Protein AF-A0A4N9B8H1-F1 (afdb_monomer)

Nearest PDB structures (foldseek):
  4cnl-assembly1_A  TM=5.552E-01  e=1.665E-16  Streptococcus pneumoniae
  7pl5-assembly1_AAA  TM=8.899E-01  e=3.117E-11  Streptococcus pneumoniae R6
  7pl2-assembly1_A  TM=9.124E-01  e=1.075E-09  Streptococcus pneumoniae R6
  2ww5-assembly1_A  TM=6.477E-01  e=4.981E-12  Streptococcus pneumoniae R6
  2wwc-assembly1_A  TM=6.543E-01  e=1.286E-11  Streptococcus pneumoniae R6

Solvent-accessible surface area (backbone atoms only — not comparable to full-atom values): 15168 Å² total; per-residue (Å²): 136,89,80,90,81,89,80,91,77,89,79,82,84,77,81,82,76,79,74,79,79,68,85,75,82,69,81,71,83,49,76,60,96,40,45,68,55,29,15,55,68,42,45,55,56,32,38,72,88,43,85,46,46,45,79,88,47,18,84,85,70,81,52,47,18,38,40,63,93,75,52,58,93,81,43,59,35,76,56,75,71,83,59,78,76,73,66,75,82,55,72,70,63,50,44,81,45,78,54,98,91,38,41,32,41,20,40,95,84,41,47,77,42,47,71,39,73,60,86,61,30,41,20,34,85,88,24,39,49,44,53,65,39,79,46,74,42,76,92,74,71,37,41,34,41,20,36,84,88,20,38,57,42,46,68,39,73,61,86,52,32,43,19,35,83,86,20,38,51,44,52,61,41,67,38,85,93,56,76,46,63,22,38,81,88,15,44,43,77,79,85,70,88,76,78,81,82,82,65,97,61,58,71,55,51,35,52,50,34,26,55,49,38,45,48,42,39,72,78,65,66,48,51,65,62,57,43,36,55,47,32,50,25,96,84,61,58,38,51,69,67,26,21,47,53,13,57,74,54,56,88,113

Radius of gyration: 36.2 Å; Cα contacts (8 Å, |Δi|>4): 367; chains: 1; bounding box: 60×82×100 Å

Secondary structure (DSSP, 8-state):
--------------------------------S-HHHHHHTT--SEETTSTT--TTT-SS-SSEES-GGGSPTTT------------TTS----EEEEETTEEEEE-TTSPBP-SEEETTEEE-TTSPBP-SEEEEETTTTEEEEE-TTSBBP-SEEETTEEE-TTSPBP-SEEEGGGTEEE-TTSB---S--S---S-TTHHHHHHHHHHHHHHHHHHH---HHHHHHHHTSTTT---HHHHHHHHHTTT-

InterPro domains:
  IPR008613 Excalibur calcium-binding domain [PF05901] (32-67)
  IPR008613 Excalibur calcium-binding domain [SM00894] (31-67)
  IPR011434 Putative host cell surface-exposed lipoprotein Ltp-like, HTH region [PF07553] (205-250)
  IPR018337 Cell wall/choline-binding repeat [PF01473] (95-111)
  IPR018337 Cell wall/choline-binding repeat [PF19085] (112-151)
  IPR018337 Cell wall/choline-binding repeat [PF19085] (153-188)
  IPR018337 Cell wall/choline-binding repeat [PS51170] (93-112)
  IPR036388 Winged helix-like DNA-binding domain superfamily [G3DSA:1.10.10.10] (206-250)

Structure (mmCIF, N/CA/C/O backbone):
data_AF-A0A4N9B8H1-F1
#
_entry.id   AF-A0A4N9B8H1-F1
#
loop_
_atom_site.group_PDB
_atom_site.id
_atom_site.type_symbol
_atom_site.label_atom_id
_atom_site.label_alt_id
_atom_site.label_comp_id
_atom_site.label_asym_id
_atom_site.label_entity_id
_atom_site.label_seq_id
_atom_site.pdbx_PDB_ins_code
_atom_site.Cartn_x
_atom_site.Cartn_y
_atom_site.Cartn_z
_atom_site.occupancy
_atom_site.B_iso_or_equiv
_atom_site.auth_seq_id
_atom_site.auth_comp_id
_atom_site.auth_asym_id
_atom_site.auth_atom_id
_atom_site.pdbx_PDB_model_num
ATOM 1 N N . MET A 1 1 ? -7.673 66.171 -2.652 1.00 42.97 1 MET A N 1
ATOM 2 C CA . MET A 1 1 ? -7.305 66.664 -3.998 1.00 42.97 1 MET A CA 1
ATOM 3 C C . MET A 1 1 ? -6.209 65.775 -4.557 1.00 42.97 1 MET A C 1
ATOM 5 O O . MET A 1 1 ? -5.275 65.484 -3.827 1.00 42.97 1 MET A O 1
ATOM 9 N N . ASN A 1 2 ? -6.342 65.439 -5.846 1.00 35.47 2 ASN A N 1
ATOM 10 C CA . ASN A 1 2 ? -5.330 64.883 -6.760 1.00 35.47 2 ASN A CA 1
ATOM 11 C C . ASN A 1 2 ? -5.090 63.367 -6.679 1.00 35.47 2 ASN A C 1
ATOM 13 O O . ASN A 1 2 ? -4.922 62.831 -5.599 1.00 35.47 2 ASN A O 1
ATOM 17 N N . LYS A 1 3 ? -4.975 62.606 -7.770 1.00 41.62 3 LYS A N 1
ATOM 18 C CA . LYS A 1 3 ? -5.403 62.699 -9.182 1.00 41.62 3 LYS A CA 1
ATOM 19 C C . LYS A 1 3 ? -5.203 61.270 -9.724 1.00 41.62 3 LYS A C 1
ATOM 21 O O . LYS A 1 3 ? -4.233 60.612 -9.365 1.00 41.62 3 LYS A O 1
ATOM 26 N N . ARG A 1 4 ? -6.117 60.793 -10.569 1.00 47.62 4 ARG A N 1
ATOM 27 C CA . ARG A 1 4 ? -5.984 59.527 -11.309 1.00 47.62 4 ARG A CA 1
ATOM 28 C C . ARG A 1 4 ? -4.789 59.589 -12.268 1.00 47.62 4 ARG A C 1
ATOM 30 O O . ARG A 1 4 ? -4.650 60.596 -12.956 1.00 47.62 4 ARG A O 1
ATOM 37 N N . LEU A 1 5 ? -4.049 58.489 -12.415 1.00 47.19 5 LEU A N 1
ATOM 38 C CA . LEU A 1 5 ? -3.376 58.157 -13.672 1.00 47.19 5 LEU A CA 1
ATOM 39 C C . LEU A 1 5 ? -3.406 56.640 -13.896 1.00 47.19 5 LEU A C 1
ATOM 41 O O . LEU A 1 5 ? -2.972 55.858 -13.056 1.00 47.19 5 LEU A O 1
ATOM 45 N N . PHE A 1 6 ? -3.980 56.256 -15.031 1.00 47.34 6 PHE A N 1
ATOM 46 C CA . PHE A 1 6 ? -3.995 54.905 -15.573 1.00 47.34 6 PHE A CA 1
ATOM 47 C C . PHE A 1 6 ? -2.649 54.603 -16.239 1.00 47.34 6 PHE A C 1
ATOM 49 O O . PHE A 1 6 ? -2.174 55.423 -17.023 1.00 47.34 6 PHE A O 1
ATOM 56 N N . LEU A 1 7 ? -2.116 53.395 -16.050 1.00 42.03 7 LEU A N 1
ATOM 57 C CA . LEU A 1 7 ? -1.263 52.765 -17.055 1.00 42.03 7 LEU A CA 1
ATOM 58 C C . LEU A 1 7 ? -1.634 51.283 -17.174 1.00 42.03 7 LEU A C 1
ATOM 60 O O . LEU A 1 7 ? -1.463 50.495 -16.248 1.00 42.03 7 LEU A O 1
ATOM 64 N N . LYS A 1 8 ? -2.207 50.941 -18.329 1.00 47.31 8 LYS A N 1
ATOM 65 C CA . LYS A 1 8 ? -2.426 49.573 -18.792 1.00 47.31 8 LYS A CA 1
ATOM 66 C C . LYS A 1 8 ? -1.066 48.971 -19.146 1.00 47.31 8 LYS A C 1
ATOM 68 O O . LYS A 1 8 ? -0.367 49.537 -19.980 1.00 47.31 8 LYS A O 1
ATOM 73 N N . MET A 1 9 ? -0.746 47.802 -18.604 1.00 47.69 9 MET A N 1
ATOM 74 C CA . MET A 1 9 ? 0.192 46.881 -19.241 1.00 47.69 9 MET A CA 1
ATOM 75 C C . MET A 1 9 ? -0.467 45.512 -19.347 1.00 47.69 9 MET A C 1
ATOM 77 O O . MET A 1 9 ? -0.621 44.783 -18.372 1.00 47.69 9 MET A O 1
ATOM 81 N N . SER A 1 10 ? -0.905 45.215 -20.567 1.00 48.78 10 SER A N 1
ATOM 82 C CA . SER A 1 10 ? -1.194 43.872 -21.041 1.00 48.78 10 SER A CA 1
ATOM 83 C C . SER A 1 10 ? 0.108 43.070 -21.041 1.00 48.78 10 SER A C 1
ATOM 85 O O . SER A 1 10 ? 1.044 43.452 -21.741 1.00 48.78 10 SER A O 1
ATOM 87 N N . LEU A 1 11 ? 0.161 41.957 -20.307 1.00 42.66 11 LEU A N 1
ATOM 88 C CA . LEU A 1 11 ? 1.079 40.869 -20.633 1.00 42.66 11 LEU A CA 1
ATOM 89 C C . LEU A 1 11 ? 0.277 39.742 -21.275 1.00 42.66 11 LEU A C 1
ATOM 91 O O . LEU A 1 11 ? -0.719 39.261 -20.740 1.00 42.66 11 LEU A O 1
ATOM 95 N N . VAL A 1 12 ? 0.720 39.407 -22.477 1.00 51.06 12 VAL A N 1
ATOM 96 C CA . VAL A 1 12 ? 0.159 38.423 -23.389 1.00 51.06 12 VAL A CA 1
ATOM 97 C C . VAL A 1 12 ? 0.251 37.031 -22.771 1.00 51.06 12 VAL A C 1
ATOM 99 O O . VAL A 1 12 ? 1.326 36.562 -22.409 1.00 51.06 12 VAL A O 1
ATOM 102 N N . THR A 1 13 ? -0.892 36.361 -22.693 1.00 47.81 13 THR A N 1
ATOM 103 C CA . THR A 1 13 ? -1.002 34.915 -22.517 1.00 47.81 13 THR A CA 1
ATOM 104 C C . THR A 1 13 ? -0.443 34.221 -23.760 1.00 47.81 13 THR A C 1
ATOM 106 O O . THR A 1 13 ? -1.036 34.327 -24.835 1.00 47.81 13 THR A O 1
ATOM 109 N N . LEU A 1 14 ? 0.676 33.506 -23.635 1.00 41.72 14 LEU A N 1
ATOM 110 C CA . LEU A 1 14 ? 1.078 32.510 -24.630 1.00 41.72 14 LEU A CA 1
ATOM 111 C C . LEU A 1 14 ? 0.370 31.186 -24.310 1.00 41.72 14 LEU A C 1
ATOM 113 O O . LEU A 1 14 ? 0.591 30.642 -23.227 1.00 41.72 14 LEU A O 1
ATOM 117 N N . PRO A 1 15 ? -0.453 30.633 -25.216 1.00 47.72 15 PRO A N 1
ATOM 118 C CA . PRO A 1 15 ? -0.867 29.248 -25.105 1.00 47.72 15 PRO A CA 1
ATOM 119 C C . PRO A 1 15 ? 0.336 28.391 -25.508 1.00 47.72 15 PRO A C 1
ATOM 121 O O . PRO A 1 15 ? 0.767 28.418 -26.661 1.00 47.72 15 PRO A O 1
ATOM 124 N N . ILE A 1 16 ? 0.902 27.634 -24.568 1.00 48.28 16 ILE A N 1
ATOM 125 C CA . ILE A 1 16 ? 1.815 26.544 -24.920 1.00 48.28 16 ILE A CA 1
ATOM 126 C C . ILE A 1 16 ? 0.937 25.451 -25.526 1.00 48.28 16 ILE A C 1
ATOM 128 O O . ILE A 1 16 ? 0.357 24.622 -24.826 1.00 48.28 16 ILE A O 1
ATOM 132 N N . LEU A 1 17 ? 0.785 25.510 -26.846 1.00 39.88 17 LEU A N 1
ATOM 133 C CA . LEU A 1 17 ? 0.216 24.441 -27.645 1.00 39.88 17 LEU A CA 1
ATOM 134 C C . LEU A 1 17 ? 1.246 23.305 -27.641 1.00 39.88 17 LEU A C 1
ATOM 136 O O . LEU A 1 17 ? 2.170 23.278 -28.453 1.00 39.88 17 LEU A O 1
ATOM 140 N N . ALA A 1 18 ? 1.136 22.404 -26.666 1.00 46.81 18 ALA A N 1
ATOM 141 C CA . ALA A 1 18 ? 1.854 21.141 -26.688 1.00 46.81 18 ALA A CA 1
ATOM 142 C C . ALA A 1 18 ? 1.312 20.325 -27.868 1.00 46.81 18 ALA A C 1
ATOM 144 O O . ALA A 1 18 ? 0.286 19.653 -27.772 1.00 46.81 18 ALA A O 1
ATOM 145 N N . LEU A 1 19 ? 1.984 20.444 -29.012 1.00 39.03 19 LEU A N 1
ATOM 146 C CA . LEU A 1 19 ? 1.842 19.515 -30.119 1.00 39.03 19 LEU A CA 1
ATOM 147 C C . LEU A 1 19 ? 2.280 18.144 -29.601 1.00 39.03 19 LEU A C 1
ATOM 149 O O . LEU A 1 19 ? 3.467 17.876 -29.422 1.00 39.03 19 LEU A O 1
ATOM 153 N N . PHE A 1 20 ? 1.300 17.288 -29.328 1.00 47.91 20 PHE A N 1
ATOM 154 C CA . PHE A 1 20 ? 1.507 15.851 -29.272 1.00 47.91 20 PHE A CA 1
ATOM 155 C C . PHE A 1 20 ? 2.001 15.405 -30.652 1.00 47.91 20 PHE A C 1
ATOM 157 O O . PHE A 1 20 ? 1.205 15.114 -31.542 1.00 47.91 20 PHE A O 1
ATOM 164 N N . SER A 1 21 ? 3.318 15.355 -30.841 1.00 39.81 21 SER A N 1
ATOM 165 C CA . SER A 1 21 ? 3.915 14.558 -31.910 1.00 39.81 21 SER A CA 1
ATOM 166 C C . SER A 1 21 ? 3.748 13.092 -31.532 1.00 39.81 21 SER A C 1
ATOM 168 O O . SER A 1 21 ? 4.606 12.494 -30.887 1.00 39.81 21 SER A O 1
ATOM 170 N N . GLN A 1 22 ? 2.604 12.516 -31.890 1.00 47.72 22 GLN A N 1
ATOM 171 C CA . GLN A 1 22 ? 2.511 11.070 -32.030 1.00 47.72 22 GLN A CA 1
ATOM 172 C C . GLN A 1 22 ? 3.461 10.664 -33.167 1.00 47.72 22 GLN A C 1
ATOM 174 O O . GLN A 1 22 ? 3.434 11.312 -34.219 1.00 47.72 22 GLN A O 1
ATOM 179 N N . PRO A 1 23 ? 4.302 9.630 -33.007 1.00 41.81 23 PRO A N 1
ATOM 180 C CA . PRO A 1 23 ? 4.998 9.066 -34.145 1.00 41.81 23 PRO A CA 1
ATOM 181 C C . PRO A 1 23 ? 3.949 8.368 -35.011 1.00 41.81 23 PRO A C 1
ATOM 183 O O . PRO A 1 23 ? 3.508 7.259 -34.722 1.00 41.81 23 PRO A O 1
ATOM 186 N N . VAL A 1 24 ? 3.523 9.045 -36.074 1.00 38.41 24 VAL A N 1
ATOM 187 C CA . VAL A 1 24 ? 2.955 8.364 -37.231 1.00 38.41 24 VAL A CA 1
ATOM 188 C C . VAL A 1 24 ? 4.129 7.602 -37.834 1.00 38.41 24 VAL A C 1
ATOM 190 O O . VAL A 1 24 ? 5.027 8.216 -38.408 1.00 38.41 24 VAL A O 1
ATOM 193 N N . LEU A 1 25 ? 4.170 6.279 -37.658 1.00 40.66 25 LEU A N 1
ATOM 194 C CA . LEU A 1 25 ? 4.981 5.425 -38.520 1.00 40.66 25 LEU A CA 1
ATOM 195 C C . LEU A 1 25 ? 4.352 5.515 -39.909 1.00 40.66 25 LEU A C 1
ATOM 197 O O . LEU A 1 25 ? 3.468 4.742 -40.267 1.00 40.66 25 LEU A O 1
ATOM 201 N N . ALA A 1 26 ? 4.743 6.551 -40.647 1.00 34.78 26 ALA A N 1
ATOM 202 C CA . ALA A 1 26 ? 4.535 6.597 -42.073 1.00 34.78 26 ALA A CA 1
ATOM 203 C C . ALA A 1 26 ? 5.335 5.427 -42.640 1.00 34.78 26 ALA A C 1
ATOM 205 O O . ALA A 1 26 ? 6.556 5.372 -42.497 1.00 34.78 26 ALA A O 1
ATOM 206 N N . GLU A 1 27 ? 4.628 4.469 -43.223 1.00 46.47 27 GLU A N 1
ATOM 207 C CA . GLU A 1 27 ? 5.216 3.455 -44.079 1.00 46.47 27 GLU A CA 1
ATOM 208 C C . GLU A 1 27 ? 5.850 4.203 -45.256 1.00 46.47 27 GLU A C 1
ATOM 210 O O . GLU A 1 27 ? 5.171 4.701 -46.159 1.00 46.47 27 GLU A O 1
ATOM 215 N N . GLU A 1 28 ? 7.156 4.443 -45.150 1.00 50.00 28 GLU A N 1
ATOM 216 C CA . GLU A 1 28 ? 7.918 5.142 -46.170 1.00 50.00 28 GLU A CA 1
ATOM 217 C C . GLU A 1 28 ? 7.914 4.227 -47.400 1.00 50.00 28 GLU A C 1
ATOM 219 O O . GLU A 1 28 ? 8.535 3.165 -47.402 1.00 50.00 28 GLU A O 1
ATOM 224 N N . ASN A 1 29 ? 7.130 4.582 -48.422 1.00 58.19 29 ASN A N 1
ATOM 225 C CA . ASN A 1 29 ? 7.052 3.838 -49.679 1.00 58.19 29 ASN A CA 1
ATOM 226 C C . ASN A 1 29 ? 8.380 3.992 -50.433 1.00 58.19 29 ASN A C 1
ATOM 228 O O . ASN A 1 29 ? 8.518 4.834 -51.321 1.00 58.19 29 ASN A O 1
ATOM 232 N N . ILE A 1 30 ? 9.379 3.206 -50.040 1.00 71.12 30 ILE A N 1
ATOM 233 C CA . ILE A 1 30 ? 10.682 3.145 -50.693 1.00 71.12 30 ILE A CA 1
ATOM 234 C C . ILE A 1 30 ? 10.469 2.523 -52.081 1.00 71.12 30 ILE A C 1
ATOM 236 O O . ILE A 1 30 ? 9.975 1.404 -52.200 1.00 71.12 30 ILE A O 1
ATOM 240 N N . HIS A 1 31 ? 10.813 3.259 -53.141 1.00 83.31 31 HIS A N 1
ATOM 241 C CA . HIS A 1 31 ? 10.728 2.805 -54.531 1.00 83.31 31 HIS A CA 1
ATOM 242 C C . HIS A 1 31 ? 12.002 3.194 -55.280 1.00 83.31 31 HIS A C 1
ATOM 244 O O . HIS A 1 31 ? 12.393 4.360 -55.262 1.00 83.31 31 HIS A O 1
ATOM 250 N N . PHE A 1 32 ? 12.627 2.235 -55.965 1.00 85.50 32 PHE A N 1
ATOM 251 C CA . PHE A 1 32 ? 13.815 2.481 -56.782 1.00 85.50 32 PHE A CA 1
ATOM 252 C C . PHE A 1 32 ? 13.475 2.357 -58.264 1.00 85.50 32 PHE A C 1
ATOM 254 O O . PHE A 1 32 ? 12.854 1.388 -58.700 1.00 85.50 32 PHE A O 1
ATOM 261 N N . SER A 1 33 ? 13.936 3.313 -59.064 1.00 87.81 33 SER A N 1
ATOM 262 C CA . SER A 1 33 ? 13.803 3.271 -60.521 1.00 87.81 33 SER A CA 1
ATOM 263 C C . SER A 1 33 ? 14.757 2.260 -61.171 1.00 87.81 33 SER A C 1
ATOM 265 O O . SER A 1 33 ? 14.522 1.823 -62.297 1.00 87.81 33 SER A O 1
ATOM 267 N N . SER A 1 34 ? 15.845 1.880 -60.484 1.00 89.88 34 SER A N 1
ATOM 268 C CA . SER A 1 34 ? 16.810 0.872 -60.945 1.00 89.88 34 SER A CA 1
ATOM 269 C C . SER A 1 34 ? 17.674 0.313 -59.807 1.00 89.88 34 SER A C 1
ATOM 271 O O . SER A 1 34 ? 17.904 0.986 -58.804 1.00 89.88 34 SER A O 1
ATOM 273 N N . CYS A 1 35 ? 18.279 -0.866 -59.993 1.00 89.94 35 CYS A N 1
ATOM 274 C CA . CYS A 1 35 ? 19.223 -1.413 -59.008 1.00 89.94 35 CYS A CA 1
ATOM 275 C C . CYS A 1 35 ? 20.486 -0.572 -58.833 1.00 89.94 35 CYS A C 1
ATOM 277 O O . CYS A 1 35 ? 21.076 -0.547 -57.759 1.00 89.94 35 CYS A O 1
ATOM 279 N N . LYS A 1 36 ? 20.869 0.196 -59.857 1.00 90.38 36 LYS A N 1
ATOM 280 C CA . LYS A 1 36 ? 21.949 1.178 -59.736 1.00 90.38 36 LYS A CA 1
ATOM 281 C C . LYS A 1 36 ? 21.610 2.257 -58.707 1.00 90.38 36 LYS A C 1
ATOM 283 O O . LYS A 1 36 ? 22.490 2.678 -57.965 1.00 90.38 36 LYS A O 1
ATOM 288 N N . GLU A 1 37 ? 20.357 2.702 -58.678 1.00 83.19 37 GLU A N 1
ATOM 289 C CA . GLU A 1 37 ? 19.866 3.643 -57.674 1.00 83.19 37 GLU A CA 1
ATOM 290 C C . GLU A 1 37 ? 19.794 2.988 -56.293 1.00 83.19 37 GLU A C 1
ATOM 292 O O . GLU A 1 37 ? 20.278 3.582 -55.332 1.00 83.19 37 GLU A O 1
ATOM 297 N N . ALA A 1 38 ? 19.278 1.759 -56.198 1.00 86.19 38 ALA A N 1
ATOM 298 C CA . ALA A 1 38 ? 19.229 1.008 -54.943 1.00 86.19 38 ALA A CA 1
ATOM 299 C C . ALA A 1 38 ? 20.631 0.866 -54.318 1.00 86.19 38 ALA A C 1
ATOM 301 O O . ALA A 1 38 ? 20.863 1.325 -53.199 1.00 86.19 38 ALA A O 1
ATOM 302 N N . TRP A 1 39 ? 21.610 0.373 -55.084 1.00 88.56 39 TRP A N 1
ATOM 303 C CA . TRP A 1 39 ? 22.997 0.215 -54.635 1.00 88.56 39 TRP A CA 1
ATOM 304 C C . TRP A 1 39 ? 23.684 1.543 -54.303 1.00 88.56 39 TRP A C 1
ATOM 306 O O . TRP A 1 39 ? 24.460 1.613 -53.349 1.00 88.56 39 TRP A O 1
ATOM 316 N N . ALA A 1 40 ? 23.392 2.615 -55.049 1.00 83.94 40 ALA A N 1
ATOM 317 C CA . ALA A 1 40 ? 23.923 3.947 -54.757 1.00 83.94 40 ALA A CA 1
ATOM 318 C C . ALA A 1 40 ? 23.376 4.528 -53.441 1.00 83.94 40 ALA A C 1
ATOM 320 O O . ALA A 1 40 ? 24.039 5.373 -52.837 1.00 83.94 40 ALA A O 1
ATOM 321 N N . ASN A 1 41 ? 22.203 4.058 -53.007 1.00 77.25 41 ASN A N 1
ATOM 322 C CA . ASN A 1 41 ? 21.564 4.391 -51.735 1.00 77.25 41 ASN A CA 1
ATOM 323 C C . ASN A 1 41 ? 21.781 3.316 -50.651 1.00 77.25 41 ASN A C 1
ATOM 325 O O . ASN A 1 41 ? 21.227 3.424 -49.558 1.00 77.25 41 ASN A O 1
ATOM 329 N N . GLY A 1 42 ? 22.614 2.308 -50.931 1.00 80.12 42 GLY A N 1
ATOM 330 C CA . GLY A 1 42 ? 23.011 1.278 -49.974 1.00 80.12 42 GLY A CA 1
ATOM 331 C C . GLY A 1 42 ? 21.989 0.166 -49.741 1.00 80.12 42 GLY A C 1
ATOM 332 O O . GLY A 1 42 ? 22.083 -0.508 -48.721 1.00 80.12 42 GLY A O 1
ATOM 333 N N . TYR A 1 43 ? 21.050 -0.033 -50.667 1.00 84.00 43 TYR A N 1
ATOM 334 C CA . TYR A 1 43 ? 20.116 -1.160 -50.681 1.00 84.00 43 TYR A CA 1
ATOM 335 C C . TYR A 1 43 ? 20.617 -2.246 -51.645 1.00 84.00 43 TYR A C 1
ATOM 337 O O . TYR A 1 43 ? 20.947 -1.946 -52.795 1.00 84.00 43 TYR A O 1
ATOM 345 N N . SER A 1 44 ? 20.684 -3.493 -51.182 1.00 88.38 44 SER A N 1
ATOM 346 C CA . SER A 1 44 ? 20.975 -4.695 -51.976 1.00 88.38 44 SER A CA 1
ATOM 347 C C . SER A 1 44 ? 20.200 -5.884 -51.413 1.00 88.38 44 SER A C 1
ATOM 349 O O . SER A 1 44 ? 19.776 -5.821 -50.264 1.00 88.38 44 SER A O 1
ATOM 351 N N . ASP A 1 45 ? 20.050 -6.945 -52.211 1.00 89.25 45 ASP A N 1
ATOM 352 C CA . ASP A 1 45 ? 19.419 -8.210 -51.796 1.00 89.25 45 ASP A CA 1
ATOM 353 C C . ASP A 1 45 ? 17.997 -8.001 -51.234 1.00 89.25 45 ASP A C 1
ATOM 355 O O . ASP A 1 45 ? 17.669 -8.437 -50.138 1.00 89.25 45 ASP A O 1
ATOM 359 N N . ILE A 1 46 ? 17.168 -7.266 -51.982 1.00 85.25 46 ILE A N 1
ATOM 360 C CA . ILE A 1 46 ? 15.827 -6.851 -51.559 1.00 85.25 46 ILE A CA 1
ATOM 361 C C . ILE A 1 46 ? 14.847 -7.990 -51.850 1.00 85.25 46 ILE A C 1
ATOM 363 O O . ILE A 1 46 ? 14.631 -8.322 -53.015 1.00 85.25 46 ILE A O 1
ATOM 367 N N . HIS A 1 47 ? 14.228 -8.569 -50.829 1.00 85.94 47 HIS A N 1
ATOM 368 C CA . HIS A 1 47 ? 13.347 -9.728 -50.983 1.00 85.94 47 HIS A CA 1
ATOM 369 C C . HIS A 1 47 ? 11.908 -9.349 -51.358 1.00 85.94 47 HIS A C 1
ATOM 371 O O . HIS A 1 47 ? 11.413 -8.274 -51.014 1.00 85.94 47 HIS A O 1
ATOM 377 N N . GLU A 1 48 ? 11.201 -10.249 -52.044 1.00 73.19 48 GLU A N 1
ATOM 378 C CA . GLU A 1 48 ? 9.781 -10.079 -52.357 1.00 73.19 48 GLU A CA 1
ATOM 379 C C . GLU A 1 48 ? 8.952 -9.832 -51.081 1.00 73.19 48 GLU A C 1
ATOM 381 O O . GLU A 1 48 ? 8.964 -10.623 -50.138 1.00 73.19 48 GLU A O 1
ATOM 386 N N . GLY A 1 49 ? 8.238 -8.701 -51.049 1.00 76.88 49 GLY A N 1
ATOM 387 C CA . GLY A 1 49 ? 7.480 -8.232 -49.883 1.00 76.88 49 GLY A CA 1
ATOM 388 C C . GLY A 1 49 ? 8.210 -7.209 -49.003 1.00 76.88 49 GLY A C 1
ATOM 389 O O . GLY A 1 49 ? 7.566 -6.591 -48.157 1.00 76.88 49 GLY A O 1
ATOM 390 N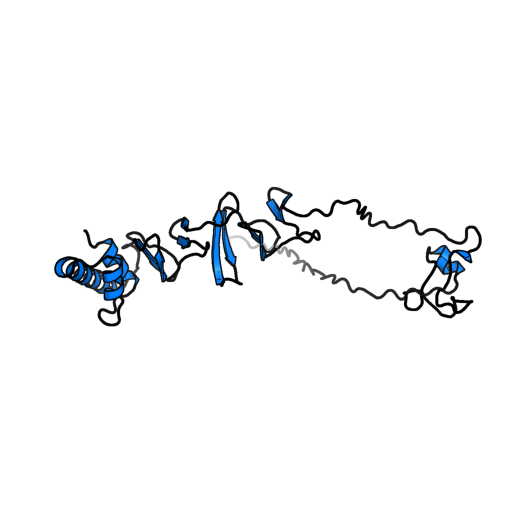 N . GLU A 1 50 ? 9.509 -6.970 -49.211 1.00 74.62 50 GLU A N 1
ATOM 391 C CA . GLU A 1 50 ? 10.243 -5.914 -48.506 1.00 74.62 50 GLU A CA 1
ATOM 392 C C . GLU A 1 50 ? 9.987 -4.519 -49.110 1.00 74.62 50 GLU A C 1
ATOM 394 O O . GLU A 1 50 ? 9.822 -4.378 -50.330 1.00 74.62 50 GLU A O 1
ATOM 399 N N . PRO A 1 51 ? 10.000 -3.447 -48.291 1.00 75.06 51 PRO A N 1
ATOM 400 C CA . PRO A 1 51 ? 9.970 -2.075 -48.792 1.00 75.06 51 PRO A CA 1
ATOM 401 C C . PRO A 1 51 ? 11.120 -1.818 -49.778 1.00 75.06 51 PRO A C 1
ATOM 403 O O . PRO A 1 51 ? 12.288 -2.015 -49.451 1.00 75.06 51 PRO A O 1
ATOM 406 N N . GLY A 1 52 ? 10.798 -1.361 -50.991 1.00 79.69 52 GLY A N 1
ATOM 407 C CA . GLY A 1 52 ? 11.778 -1.195 -52.071 1.00 79.69 52 GLY A CA 1
ATOM 408 C C . GLY A 1 52 ? 11.817 -2.337 -53.085 1.00 79.69 52 GLY A C 1
ATOM 409 O O . GLY A 1 52 ? 12.414 -2.154 -54.150 1.00 79.69 52 GLY A O 1
ATOM 410 N N . TYR A 1 53 ? 11.159 -3.472 -52.817 1.00 86.19 53 TYR A N 1
ATOM 411 C CA . TYR A 1 53 ? 11.054 -4.553 -53.792 1.00 86.19 53 TYR A CA 1
ATOM 412 C C . TYR A 1 53 ? 10.195 -4.138 -54.988 1.00 86.19 53 TYR A C 1
ATOM 414 O O . TYR A 1 53 ? 9.141 -3.508 -54.870 1.00 86.19 53 TYR A O 1
ATOM 422 N N . SER A 1 54 ? 10.627 -4.543 -56.177 1.00 83.50 54 SER A N 1
ATOM 423 C CA . SER A 1 54 ? 9.804 -4.500 -57.375 1.00 83.50 54 SER A CA 1
ATOM 424 C C . SER A 1 54 ? 10.214 -5.637 -58.293 1.00 83.50 54 SER A C 1
ATOM 426 O O . SER A 1 54 ? 11.395 -5.766 -58.606 1.00 83.50 54 SER A O 1
ATOM 428 N N . ALA A 1 55 ? 9.242 -6.374 -58.832 1.00 86.06 55 ALA A N 1
ATOM 429 C CA . ALA A 1 55 ? 9.487 -7.394 -59.855 1.00 86.06 55 ALA A CA 1
ATOM 430 C C . ALA A 1 55 ? 10.215 -6.840 -61.102 1.00 86.06 55 ALA A C 1
ATOM 432 O O . ALA A 1 55 ? 10.790 -7.584 -61.880 1.00 86.06 55 ALA A O 1
ATOM 433 N N . LYS A 1 56 ? 10.227 -5.513 -61.308 1.00 86.19 56 LYS A N 1
ATOM 434 C CA . LYS A 1 56 ? 11.005 -4.866 -62.382 1.00 86.19 56 LYS A CA 1
ATOM 435 C C . LYS A 1 56 ? 12.511 -4.805 -62.099 1.00 86.19 56 LYS A C 1
ATOM 437 O O . LYS A 1 56 ? 13.294 -4.593 -63.021 1.00 86.19 56 LYS A O 1
ATOM 442 N N . LEU A 1 57 ? 12.894 -4.897 -60.830 1.00 86.75 57 LEU A N 1
ATOM 443 C CA . LEU A 1 57 ? 14.272 -4.854 -60.344 1.00 86.75 57 LEU A CA 1
ATOM 444 C C . LEU A 1 57 ? 14.855 -6.263 -60.148 1.00 86.75 57 LEU A C 1
ATOM 446 O O . LEU A 1 57 ? 16.074 -6.428 -60.186 1.00 86.75 57 LEU A O 1
ATOM 450 N N . ASP A 1 58 ? 13.983 -7.255 -59.980 1.00 86.88 58 ASP A N 1
ATOM 451 C CA . ASP A 1 58 ? 14.276 -8.687 -59.946 1.00 86.88 58 ASP A CA 1
ATOM 452 C C . ASP A 1 58 ? 14.306 -9.246 -61.380 1.00 86.88 58 ASP A C 1
ATOM 454 O O . ASP A 1 58 ? 13.289 -9.592 -61.978 1.00 86.88 58 ASP A O 1
ATOM 458 N N . ARG A 1 59 ? 15.488 -9.222 -62.000 1.00 85.00 59 ARG A N 1
ATOM 459 C CA . ARG A 1 59 ? 15.639 -9.549 -63.427 1.00 85.00 59 ARG A CA 1
ATOM 460 C C . ARG A 1 59 ? 15.521 -11.052 -63.683 1.00 85.00 59 ARG A C 1
ATOM 462 O O . ARG A 1 59 ? 15.056 -11.457 -64.749 1.00 85.00 59 ARG A O 1
ATOM 469 N N . ASP A 1 60 ? 15.989 -11.857 -62.747 1.00 85.62 60 ASP A N 1
ATOM 470 C CA . ASP A 1 60 ? 15.998 -13.315 -62.763 1.00 85.62 60 ASP A CA 1
ATOM 471 C C . ASP A 1 60 ? 14.737 -13.942 -62.159 1.00 85.62 60 ASP A C 1
ATOM 473 O O . ASP A 1 60 ? 14.508 -15.129 -62.388 1.00 85.62 60 ASP A O 1
ATOM 477 N N . HIS A 1 61 ? 13.863 -13.131 -61.554 1.00 84.25 61 HIS A N 1
ATOM 478 C CA . HIS A 1 61 ? 12.570 -13.526 -60.989 1.00 84.25 61 HIS A CA 1
ATOM 479 C C . HIS A 1 61 ? 12.711 -14.627 -59.933 1.00 84.25 61 HIS A C 1
ATOM 481 O O . HIS A 1 61 ? 11.907 -15.562 -59.884 1.00 84.25 61 HIS A O 1
ATOM 487 N N . ASP A 1 62 ? 13.757 -14.537 -59.114 1.00 84.38 62 ASP A N 1
ATOM 488 C CA . ASP A 1 62 ? 14.047 -15.495 -58.047 1.00 84.38 62 ASP A CA 1
ATOM 489 C C . ASP A 1 62 ? 13.526 -15.038 -56.673 1.00 84.38 62 ASP A C 1
ATOM 491 O O . ASP A 1 62 ? 13.684 -15.749 -55.677 1.00 84.38 62 ASP A O 1
ATOM 495 N N . GLY A 1 63 ? 12.854 -13.883 -56.633 1.00 83.50 63 GLY A N 1
ATOM 496 C CA . GLY A 1 63 ? 12.313 -13.279 -55.424 1.00 83.50 63 GLY A CA 1
ATOM 497 C C . GLY A 1 63 ? 13.304 -12.358 -54.714 1.00 83.50 63 GLY A C 1
ATOM 498 O O . GLY A 1 63 ? 12.997 -11.903 -53.609 1.00 83.50 63 GLY A O 1
ATOM 499 N N . VAL A 1 64 ? 14.470 -12.065 -55.310 1.00 85.31 64 VAL A N 1
ATOM 500 C CA . VAL A 1 64 ? 15.484 -11.160 -54.754 1.00 85.31 64 VAL A CA 1
ATOM 501 C C . VAL A 1 64 ? 15.899 -10.100 -55.781 1.00 85.31 64 VAL A C 1
ATOM 503 O O . VAL A 1 64 ? 16.686 -10.311 -56.697 1.00 85.31 64 VAL A O 1
ATOM 506 N N . ALA A 1 65 ? 15.418 -8.875 -55.594 1.00 86.00 65 ALA A N 1
ATOM 507 C CA . ALA A 1 65 ? 15.800 -7.737 -56.415 1.00 86.00 65 ALA A CA 1
ATOM 508 C C . ALA A 1 65 ? 17.167 -7.154 -56.008 1.00 86.00 65 ALA A C 1
ATOM 510 O O . ALA A 1 65 ? 17.512 -7.036 -54.832 1.00 86.00 65 ALA A O 1
ATOM 511 N N . CYS A 1 66 ? 17.924 -6.669 -56.998 1.00 90.31 66 CYS A N 1
ATOM 512 C CA . CYS A 1 66 ? 19.153 -5.891 -56.786 1.00 90.31 66 CYS A CA 1
ATOM 513 C C . CYS A 1 66 ? 20.220 -6.590 -55.930 1.00 90.31 66 CYS A C 1
ATOM 515 O O . CYS A 1 66 ? 20.840 -5.989 -55.049 1.00 90.31 66 CYS A O 1
ATOM 517 N N . GLU A 1 67 ? 20.467 -7.858 -56.229 1.00 90.19 67 GLU A N 1
ATOM 518 C CA . GLU A 1 67 ? 21.436 -8.687 -55.520 1.00 90.19 67 GLU A CA 1
ATOM 519 C C . GLU A 1 67 ? 22.856 -8.109 -55.568 1.00 90.19 67 GLU A C 1
ATOM 521 O O . GLU A 1 67 ? 23.350 -7.692 -56.625 1.00 90.19 67 GLU A O 1
ATOM 526 N N . LEU A 1 68 ? 23.563 -8.131 -54.439 1.00 84.06 68 LEU A N 1
ATOM 527 C CA . LEU A 1 68 ? 24.896 -7.535 -54.343 1.00 84.06 68 LEU A CA 1
ATOM 528 C C . LEU A 1 68 ? 25.916 -8.231 -55.258 1.00 84.06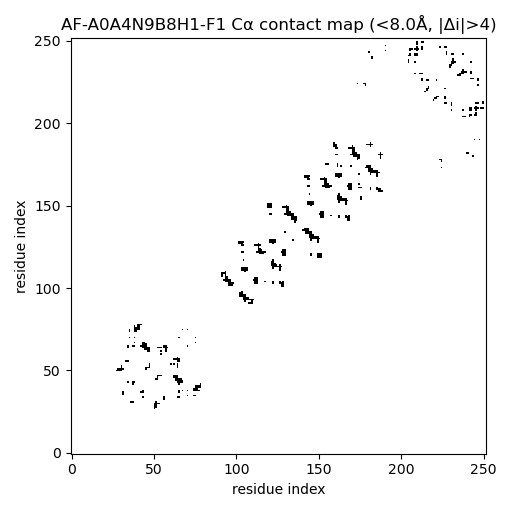 68 LEU A C 1
ATOM 530 O O . LEU A 1 68 ? 26.800 -7.577 -55.815 1.00 84.06 68 LEU A O 1
ATOM 534 N N . LYS A 1 69 ? 25.767 -9.545 -55.478 1.00 83.69 69 LYS A N 1
ATOM 535 C CA . LYS A 1 69 ? 26.624 -10.329 -56.392 1.00 83.69 69 LYS A CA 1
ATOM 536 C C . LYS A 1 69 ? 26.570 -9.821 -57.841 1.00 83.69 69 LYS A C 1
ATOM 538 O O . LYS A 1 69 ? 27.533 -9.997 -58.585 1.00 83.69 69 LYS A O 1
ATOM 543 N N . ASN A 1 70 ? 25.479 -9.149 -58.215 1.00 82.75 70 ASN A N 1
ATOM 544 C CA . ASN A 1 70 ? 25.255 -8.593 -59.547 1.00 82.75 70 ASN A CA 1
ATOM 545 C C . ASN A 1 70 ? 25.666 -7.110 -59.656 1.00 82.75 70 ASN A C 1
ATOM 547 O O . ASN A 1 70 ? 25.569 -6.524 -60.741 1.00 82.75 70 ASN A O 1
ATOM 551 N N . ALA A 1 71 ? 26.131 -6.488 -58.566 1.00 81.44 71 ALA A N 1
ATOM 552 C CA . ALA A 1 71 ? 26.504 -5.080 -58.543 1.00 81.44 71 ALA A CA 1
ATOM 553 C C . ALA A 1 71 ? 27.827 -4.822 -59.301 1.00 81.44 71 ALA A C 1
ATOM 555 O O . ALA A 1 71 ? 28.839 -5.484 -59.047 1.00 81.44 71 ALA A O 1
ATOM 556 N N . PRO A 1 72 ? 27.886 -3.815 -60.197 1.00 84.44 72 PRO A N 1
ATOM 557 C CA . PRO A 1 72 ? 29.146 -3.370 -60.781 1.00 84.44 72 PRO A CA 1
ATOM 558 C C . PRO A 1 72 ? 30.135 -2.932 -59.693 1.00 84.44 72 PRO A C 1
ATOM 560 O O . PRO A 1 72 ? 29.744 -2.324 -58.694 1.00 84.44 72 PRO A O 1
ATOM 563 N N . LYS A 1 73 ? 31.433 -3.185 -59.901 1.00 76.88 73 LYS A N 1
ATOM 564 C CA . LYS A 1 73 ? 32.481 -2.777 -58.949 1.00 76.88 73 LYS A CA 1
ATOM 565 C C . LYS A 1 73 ? 32.364 -1.281 -58.625 1.00 76.88 73 LYS A C 1
ATOM 567 O O . LYS A 1 73 ? 32.468 -0.444 -59.516 1.00 76.88 73 LYS A O 1
ATOM 572 N N . GLY A 1 74 ? 32.151 -0.965 -57.346 1.00 71.75 74 GLY A N 1
ATOM 573 C CA . GLY A 1 74 ? 32.015 0.406 -56.841 1.00 71.75 74 GLY A CA 1
ATOM 574 C C . GLY A 1 74 ? 30.623 1.040 -56.986 1.00 71.75 74 GLY A C 1
ATOM 575 O O . GLY A 1 74 ? 30.465 2.202 -56.621 1.00 71.75 74 GLY A O 1
ATOM 576 N N . ALA A 1 75 ? 29.618 0.318 -57.499 1.00 75.19 75 ALA A N 1
ATOM 577 C CA . ALA A 1 75 ? 28.238 0.810 -57.583 1.00 75.19 75 ALA A CA 1
ATOM 578 C C . ALA A 1 75 ? 27.508 0.768 -56.233 1.00 75.19 75 ALA A C 1
ATOM 580 O O . ALA A 1 75 ? 26.679 1.634 -55.963 1.00 75.19 75 ALA A O 1
ATOM 581 N N . PHE A 1 76 ? 27.839 -0.209 -55.383 1.00 78.81 76 PHE A N 1
ATOM 582 C CA . PHE A 1 76 ? 27.335 -0.271 -54.018 1.00 78.81 76 PHE A CA 1
ATOM 583 C C . PHE A 1 76 ? 28.072 0.735 -53.141 1.00 78.81 76 PHE A C 1
ATOM 585 O O . PHE A 1 76 ? 29.268 0.595 -52.867 1.00 78.81 76 PHE A O 1
ATOM 592 N N . LYS A 1 77 ? 27.345 1.757 -52.696 1.00 78.69 77 LYS A N 1
ATOM 593 C CA . LYS A 1 77 ? 27.789 2.625 -51.615 1.00 78.69 77 LYS A CA 1
ATOM 594 C C . LYS A 1 77 ? 27.202 2.046 -50.347 1.00 78.69 77 LYS A C 1
ATOM 596 O O . LYS A 1 77 ? 26.005 2.185 -50.120 1.00 78.69 77 LYS A O 1
ATOM 601 N N . ALA A 1 78 ? 28.039 1.402 -49.535 1.00 60.75 78 ALA A N 1
ATOM 602 C CA . ALA A 1 78 ? 27.631 1.028 -48.191 1.00 60.75 78 ALA A CA 1
ATOM 603 C C . ALA A 1 78 ? 27.031 2.275 -47.540 1.00 60.75 78 ALA A C 1
ATOM 605 O O . ALA A 1 78 ? 27.708 3.304 -47.436 1.00 60.75 78 ALA A O 1
ATOM 606 N N . LYS A 1 79 ? 25.748 2.205 -47.169 1.00 54.59 79 LYS A N 1
ATOM 607 C CA . LYS A 1 79 ? 25.132 3.229 -46.336 1.00 54.59 79 LYS A CA 1
ATOM 608 C C . LYS A 1 79 ? 26.062 3.343 -45.135 1.00 54.59 79 LYS A C 1
ATOM 610 O O . LYS A 1 79 ? 26.231 2.365 -44.407 1.00 54.59 79 LYS A O 1
ATOM 615 N N . GLN A 1 80 ? 26.733 4.489 -44.963 1.00 47.12 80 GLN A N 1
ATOM 616 C CA . GLN A 1 80 ? 27.286 4.805 -43.655 1.00 47.12 80 GLN A CA 1
ATOM 617 C C . GLN A 1 80 ? 26.106 4.634 -42.728 1.00 47.12 80 GLN A C 1
ATOM 619 O O . GLN A 1 80 ? 25.086 5.306 -42.902 1.00 47.12 80 GLN A O 1
ATOM 624 N N . SER A 1 81 ? 26.202 3.646 -41.847 1.00 40.06 81 SER A N 1
ATOM 625 C CA . SER A 1 81 ? 25.186 3.448 -40.852 1.00 40.06 81 SER A CA 1
ATOM 626 C C . SER A 1 81 ? 25.017 4.812 -40.197 1.00 40.06 81 SER A C 1
ATOM 628 O O . SER A 1 81 ? 25.918 5.334 -39.541 1.00 40.06 81 SER A O 1
ATOM 630 N N . THR A 1 82 ? 23.831 5.397 -40.332 1.00 39.31 82 THR A N 1
ATOM 631 C CA . THR A 1 82 ? 23.261 6.062 -39.175 1.00 39.31 82 THR A CA 1
ATOM 632 C C . THR A 1 82 ? 23.065 4.934 -38.179 1.00 39.31 82 THR A C 1
ATOM 634 O O . THR A 1 82 ? 21.989 4.370 -38.020 1.00 39.31 82 THR A O 1
ATOM 637 N N . ALA A 1 83 ? 24.180 4.514 -37.590 1.00 37.78 83 ALA A N 1
ATOM 638 C CA . ALA A 1 83 ? 24.175 3.802 -36.366 1.00 37.78 83 ALA A CA 1
ATOM 639 C C . ALA A 1 83 ? 23.512 4.806 -35.427 1.00 37.78 83 ALA A C 1
ATOM 641 O O . ALA A 1 83 ? 24.152 5.699 -34.878 1.00 37.78 83 ALA A O 1
ATOM 642 N N . ILE A 1 84 ? 22.225 4.593 -35.172 1.00 42.00 84 ILE A N 1
ATOM 643 C CA . ILE A 1 84 ? 21.937 4.347 -33.773 1.00 42.00 84 ILE A CA 1
ATOM 644 C C . ILE A 1 84 ? 22.910 3.228 -33.408 1.00 42.00 84 ILE A C 1
ATOM 646 O O . ILE A 1 84 ? 22.730 2.070 -33.776 1.00 42.00 84 ILE A O 1
ATOM 650 N N . GLN A 1 85 ? 24.045 3.633 -32.842 1.00 37.03 85 GLN A N 1
ATOM 651 C CA . GLN A 1 85 ? 24.951 2.753 -32.145 1.00 37.03 85 GLN A CA 1
ATOM 652 C C . GLN A 1 85 ? 24.128 2.188 -30.994 1.00 37.03 85 GLN A C 1
ATOM 654 O O . GLN A 1 85 ? 24.223 2.660 -29.869 1.00 37.03 85 GLN A O 1
ATOM 659 N N . ILE A 1 86 ? 23.302 1.181 -31.258 1.00 43.34 86 ILE A N 1
ATOM 660 C CA . ILE A 1 86 ? 23.127 0.150 -30.261 1.00 43.34 86 ILE A CA 1
ATOM 661 C C . ILE A 1 86 ? 24.243 -0.825 -30.566 1.00 43.34 86 ILE A C 1
ATOM 663 O O . ILE A 1 86 ? 24.078 -1.835 -31.241 1.00 43.34 86 ILE A O 1
ATOM 667 N N . ASN A 1 87 ? 25.424 -0.453 -30.093 1.00 37.84 87 ASN A N 1
ATOM 668 C CA . ASN A 1 87 ? 26.469 -1.398 -29.795 1.00 37.84 87 ASN A CA 1
ATOM 669 C C . ASN A 1 87 ? 25.874 -2.394 -28.782 1.00 37.84 87 ASN A C 1
ATOM 671 O O . ASN A 1 87 ? 26.030 -2.228 -27.581 1.00 37.84 87 ASN A O 1
ATOM 675 N N . THR A 1 88 ? 25.099 -3.387 -29.223 1.00 39.84 88 THR A N 1
ATOM 676 C CA . THR A 1 88 ? 24.557 -4.434 -28.342 1.00 39.84 88 THR A CA 1
ATOM 677 C C . THR A 1 88 ? 25.575 -5.561 -28.203 1.00 39.84 88 THR A C 1
ATOM 679 O O . THR A 1 88 ? 25.273 -6.739 -28.306 1.00 39.84 88 THR A O 1
ATOM 682 N N . SER A 1 89 ? 26.818 -5.179 -27.905 1.00 42.69 89 SER A N 1
ATOM 683 C CA . SER A 1 89 ? 27.531 -5.833 -26.812 1.00 42.69 89 SER A CA 1
ATOM 684 C C . SER A 1 89 ? 27.194 -5.186 -25.456 1.00 42.69 89 SER A C 1
ATOM 686 O O . SER A 1 89 ? 27.874 -5.461 -24.469 1.00 42.69 89 SER A O 1
ATOM 688 N N . SER A 1 90 ? 26.182 -4.309 -25.377 1.00 48.06 90 SER A N 1
ATOM 689 C CA . SER A 1 90 ? 25.517 -3.964 -24.123 1.00 48.06 90 SER A CA 1
ATOM 690 C C . SER A 1 90 ? 25.006 -5.249 -23.493 1.00 48.06 90 SER A C 1
ATOM 692 O O . SER A 1 90 ? 23.998 -5.801 -23.931 1.00 48.06 90 SER A O 1
ATOM 694 N N . ALA A 1 91 ? 25.716 -5.728 -22.474 1.00 52.41 91 ALA A N 1
ATOM 695 C CA . ALA A 1 91 ? 25.159 -6.640 -21.495 1.00 52.41 91 ALA A CA 1
ATOM 696 C C . ALA A 1 91 ? 23.743 -6.150 -21.169 1.00 52.41 91 ALA A C 1
ATOM 698 O O . ALA A 1 91 ? 23.575 -5.019 -20.701 1.00 52.41 91 ALA A O 1
ATOM 699 N N . ILE A 1 92 ? 22.734 -6.949 -21.526 1.00 58.34 92 ILE A N 1
ATOM 700 C CA . ILE A 1 92 ? 21.333 -6.644 -21.243 1.00 58.34 92 ILE A CA 1
ATOM 701 C C . ILE A 1 92 ? 21.289 -6.383 -19.743 1.00 58.34 92 ILE A C 1
ATOM 703 O O . ILE A 1 92 ? 21.618 -7.264 -18.949 1.00 58.34 92 ILE A O 1
ATOM 707 N N . THR A 1 93 ? 21.050 -5.133 -19.353 1.00 64.88 93 THR A N 1
ATOM 708 C CA . THR A 1 93 ? 21.113 -4.763 -17.945 1.00 64.88 93 THR A CA 1
ATOM 709 C C . THR A 1 93 ? 19.858 -5.330 -17.306 1.00 64.88 93 THR A C 1
ATOM 711 O O . THR A 1 93 ? 18.792 -4.743 -17.414 1.00 64.88 93 THR A O 1
ATOM 714 N N . SER A 1 94 ? 19.981 -6.519 -16.724 1.00 85.69 94 SER A N 1
ATOM 715 C CA . SER A 1 94 ? 18.938 -7.200 -15.964 1.00 85.69 94 SER A CA 1
ATOM 716 C C . SER A 1 94 ? 19.244 -7.094 -14.474 1.00 85.69 94 SER A C 1
ATOM 718 O O . SER A 1 94 ? 20.408 -7.162 -14.070 1.00 85.69 94 SER A O 1
ATOM 720 N N . GLY A 1 95 ? 18.212 -7.005 -13.646 1.00 90.81 95 GLY A N 1
ATOM 721 C CA . GLY A 1 95 ? 18.340 -6.919 -12.199 1.00 90.81 95 GLY A CA 1
ATOM 722 C C . GLY A 1 95 ? 18.264 -5.493 -11.656 1.00 90.81 95 GLY A C 1
ATOM 723 O O . GLY A 1 95 ? 17.746 -4.577 -12.296 1.00 90.81 95 GLY A O 1
ATOM 724 N N . TRP A 1 96 ? 18.748 -5.328 -10.425 1.00 93.19 96 TRP A N 1
ATOM 725 C CA . TRP A 1 96 ? 18.691 -4.071 -9.683 1.00 93.19 96 TRP A CA 1
ATOM 726 C C . TRP A 1 96 ? 19.756 -3.085 -10.157 1.00 93.19 96 TRP A C 1
ATOM 728 O O . TRP A 1 96 ? 20.946 -3.395 -10.168 1.00 93.19 96 TRP A O 1
ATOM 738 N N . VAL A 1 97 ? 19.329 -1.867 -10.479 1.00 94.00 97 VAL A N 1
ATOM 739 C CA . VAL A 1 97 ? 20.197 -0.787 -10.956 1.00 94.00 97 VAL A CA 1
ATOM 740 C C . VAL A 1 97 ? 19.892 0.485 -10.179 1.00 94.00 97 VAL A C 1
ATOM 742 O O . VAL A 1 97 ? 18.730 0.859 -10.032 1.00 94.00 97 VAL A O 1
ATOM 745 N N . LYS A 1 98 ? 20.928 1.177 -9.695 1.00 92.19 98 LYS A N 1
ATOM 746 C CA . LYS A 1 98 ? 20.781 2.470 -9.016 1.00 92.19 98 LYS A CA 1
ATOM 747 C C . LYS A 1 98 ? 21.158 3.611 -9.958 1.00 92.19 98 LYS A C 1
ATOM 749 O O . LYS A 1 98 ? 22.292 3.660 -10.427 1.00 92.19 98 LYS A O 1
ATOM 754 N N . GLN A 1 99 ? 20.230 4.530 -10.205 1.00 89.56 99 GLN A N 1
ATOM 755 C CA . GLN A 1 99 ? 20.409 5.707 -11.064 1.00 89.56 99 GLN A CA 1
ATOM 756 C C . GLN A 1 99 ? 19.849 6.940 -10.355 1.00 89.56 99 GLN A C 1
ATOM 758 O O . GLN A 1 99 ? 18.759 6.888 -9.790 1.00 89.56 99 GLN A O 1
ATOM 763 N N . ASP A 1 100 ? 20.614 8.034 -10.339 1.00 91.56 100 ASP A N 1
ATOM 764 C CA . ASP A 1 100 ? 20.224 9.309 -9.715 1.00 91.56 100 ASP A CA 1
ATOM 765 C C . ASP A 1 100 ? 19.689 9.166 -8.278 1.00 91.56 100 ASP A C 1
ATOM 767 O O . ASP A 1 100 ? 18.739 9.822 -7.857 1.00 91.56 100 ASP A O 1
ATOM 771 N N . GLY A 1 101 ? 20.292 8.252 -7.514 1.00 91.25 101 GLY A N 1
ATOM 772 C CA . GLY A 1 101 ? 19.917 7.978 -6.127 1.00 91.25 101 GLY A CA 1
ATOM 773 C C . GLY A 1 101 ? 18.708 7.053 -5.943 1.00 91.25 101 GLY A C 1
ATOM 774 O O . GLY A 1 101 ? 18.509 6.583 -4.826 1.00 91.25 101 GLY A O 1
ATOM 775 N N . ALA A 1 102 ? 17.967 6.720 -7.002 1.00 95.50 102 ALA A N 1
ATOM 776 C CA . ALA A 1 102 ? 16.828 5.805 -6.964 1.00 95.50 102 ALA A CA 1
ATOM 777 C C . ALA A 1 102 ? 17.197 4.407 -7.485 1.00 95.50 102 ALA A C 1
ATOM 779 O O . ALA A 1 102 ? 18.055 4.256 -8.354 1.00 95.50 102 ALA A O 1
ATOM 780 N N . TRP A 1 103 ? 16.541 3.381 -6.945 1.00 96.94 103 TRP A N 1
ATOM 781 C CA . TRP A 1 103 ? 16.657 2.009 -7.436 1.00 96.94 103 TRP A CA 1
ATOM 782 C C . TRP A 1 103 ? 15.590 1.714 -8.483 1.00 96.94 103 TRP A C 1
ATOM 784 O O . TRP A 1 103 ? 14.444 2.125 -8.333 1.00 96.94 103 TRP A O 1
ATOM 794 N N . TYR A 1 104 ? 15.979 0.967 -9.505 1.00 96.38 104 TYR A N 1
ATOM 795 C CA . TYR A 1 104 ? 15.142 0.461 -10.583 1.00 96.38 104 TYR A CA 1
ATOM 796 C C . TYR A 1 104 ? 15.401 -1.035 -10.730 1.00 96.38 104 TYR A C 1
ATOM 798 O O . TYR A 1 104 ? 16.468 -1.527 -10.345 1.00 96.38 104 TYR A O 1
ATOM 806 N N . TYR A 1 105 ? 14.448 -1.754 -11.312 1.00 94.62 105 TYR A N 1
ATOM 807 C CA . TYR A 1 105 ? 14.615 -3.166 -11.620 1.00 94.62 105 TYR A CA 1
ATOM 808 C C . TYR A 1 105 ? 14.291 -3.439 -13.082 1.00 94.62 105 TYR A C 1
ATOM 810 O O . TYR A 1 105 ? 13.241 -3.030 -13.580 1.00 94.62 105 TYR A O 1
ATOM 818 N N . PHE A 1 106 ? 15.194 -4.143 -13.753 1.00 92.88 106 PHE A N 1
ATOM 819 C CA . PHE A 1 106 ? 15.024 -4.583 -15.128 1.00 92.88 106 PHE A CA 1
ATOM 820 C C . PHE A 1 106 ? 14.831 -6.098 -15.162 1.00 92.88 106 PHE A C 1
ATOM 822 O O . PHE A 1 106 ? 15.550 -6.833 -14.482 1.00 92.88 106 PHE A O 1
ATOM 829 N N . ASP A 1 107 ? 13.858 -6.569 -15.935 1.00 88.31 107 ASP A N 1
ATOM 830 C CA . ASP A 1 107 ? 13.602 -7.999 -16.094 1.00 88.31 107 ASP A CA 1
ATOM 831 C C . ASP A 1 107 ? 14.735 -8.706 -16.870 1.00 88.31 107 ASP A C 1
ATOM 833 O O . ASP A 1 107 ? 15.717 -8.094 -17.300 1.00 88.31 107 ASP A O 1
ATOM 837 N N . GLY A 1 108 ? 14.613 -10.024 -17.061 1.00 82.75 108 GLY A N 1
ATOM 838 C CA . GLY A 1 108 ? 15.609 -10.819 -17.794 1.00 82.75 108 GLY A CA 1
ATOM 839 C C . GLY A 1 108 ? 15.790 -10.422 -19.266 1.00 82.75 108 GLY A C 1
ATOM 840 O O . GLY A 1 108 ? 16.789 -10.798 -19.873 1.00 82.75 108 GLY A O 1
ATOM 841 N N . ASN A 1 109 ? 14.861 -9.642 -19.823 1.00 81.62 109 ASN A N 1
ATOM 842 C CA . ASN A 1 109 ? 14.907 -9.120 -21.187 1.00 81.62 109 ASN A CA 1
ATOM 843 C C . ASN A 1 109 ? 15.390 -7.658 -21.233 1.00 81.62 109 ASN A C 1
ATOM 845 O O . ASN A 1 109 ? 15.460 -7.072 -22.311 1.00 81.62 109 ASN A O 1
ATOM 849 N N . GLY A 1 110 ? 15.720 -7.060 -20.082 1.00 83.50 110 GLY A N 1
ATOM 850 C CA . GLY A 1 110 ? 16.134 -5.663 -19.974 1.00 83.50 110 GLY A CA 1
ATOM 851 C C . GLY A 1 110 ? 14.979 -4.661 -19.986 1.00 83.50 110 GLY A C 1
ATOM 852 O O . GLY A 1 110 ? 15.224 -3.470 -20.177 1.00 83.50 110 GLY A O 1
ATOM 853 N N . ASN A 1 111 ? 13.730 -5.094 -19.787 1.00 86.62 111 ASN A N 1
ATOM 854 C CA . ASN A 1 111 ? 12.603 -4.170 -19.667 1.00 86.62 111 ASN A CA 1
ATOM 855 C C . ASN A 1 111 ? 12.492 -3.639 -18.239 1.00 86.62 111 ASN A C 1
ATOM 857 O O . ASN A 1 111 ? 12.585 -4.394 -17.273 1.00 86.62 111 ASN A O 1
ATOM 861 N N . LEU A 1 112 ? 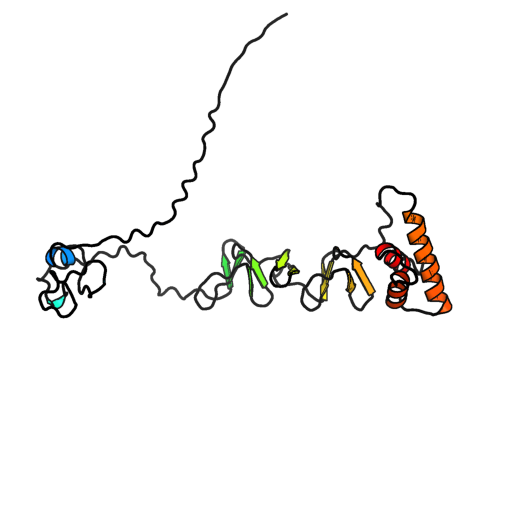12.219 -2.342 -18.105 1.00 90.75 112 LEU A N 1
ATOM 862 C CA . LEU A 1 112 ? 11.979 -1.712 -16.810 1.00 90.75 112 LEU A CA 1
ATOM 863 C C . LEU A 1 112 ? 10.666 -2.216 -16.189 1.00 90.75 112 LEU A C 1
ATOM 865 O O . LEU A 1 112 ? 9.589 -2.028 -16.760 1.00 90.75 112 LEU A O 1
ATOM 869 N N . VAL A 1 113 ? 10.756 -2.790 -14.990 1.00 93.94 113 VAL A N 1
ATOM 870 C CA . VAL A 1 113 ? 9.604 -3.235 -14.197 1.00 93.94 113 VAL A CA 1
ATOM 871 C C . VAL A 1 113 ? 8.957 -2.043 -13.495 1.00 93.94 113 VAL A C 1
ATOM 873 O O . VAL A 1 113 ? 9.640 -1.201 -12.912 1.00 93.94 113 VAL A O 1
ATOM 876 N N . LYS A 1 114 ? 7.623 -1.958 -13.568 1.00 97.00 114 LYS A N 1
ATOM 877 C CA . LYS A 1 114 ? 6.814 -0.848 -13.038 1.00 97.00 114 LYS A CA 1
ATOM 878 C C . LYS A 1 114 ? 5.457 -1.357 -12.564 1.00 97.00 114 LYS A C 1
ATOM 880 O O . LYS A 1 114 ? 4.920 -2.285 -13.162 1.00 97.00 114 LYS A O 1
ATOM 885 N N . ASN A 1 115 ? 4.885 -0.695 -11.561 1.00 94.25 115 ASN A N 1
ATOM 886 C CA . ASN A 1 115 ? 3.619 -1.065 -10.911 1.00 94.25 115 ASN A CA 1
ATOM 887 C C . ASN A 1 115 ? 3.562 -2.547 -10.515 1.00 94.25 115 ASN A C 1
ATOM 889 O O . ASN A 1 115 ? 2.560 -3.222 -10.745 1.00 94.25 115 ASN A O 1
ATOM 893 N N . ALA A 1 116 ? 4.674 -3.071 -10.009 1.00 94.25 116 ALA A N 1
ATOM 894 C CA . ALA A 1 116 ? 4.820 -4.494 -9.759 1.00 94.25 116 ALA A CA 1
ATOM 895 C C . ALA A 1 116 ? 5.800 -4.760 -8.621 1.00 94.25 116 ALA A C 1
ATOM 897 O O . ALA A 1 116 ? 6.726 -3.984 -8.366 1.00 94.25 116 ALA A O 1
ATOM 898 N N . TRP A 1 117 ? 5.596 -5.899 -7.971 1.00 94.75 117 TRP A N 1
ATOM 899 C CA . TRP A 1 117 ? 6.504 -6.426 -6.968 1.00 94.75 117 TRP A CA 1
ATOM 900 C C . TRP A 1 117 ? 7.686 -7.135 -7.619 1.00 94.75 117 TRP A C 1
ATOM 902 O O . TRP A 1 117 ? 7.516 -7.918 -8.552 1.00 94.75 117 TRP A O 1
ATOM 912 N N . GLN A 1 118 ? 8.870 -6.922 -7.055 1.00 96.69 118 GLN A N 1
ATOM 913 C CA . GLN A 1 118 ? 10.052 -7.733 -7.295 1.00 96.69 118 GLN A CA 1
ATOM 914 C C . GLN A 1 118 ? 10.569 -8.240 -5.948 1.00 96.69 118 GLN A C 1
ATOM 916 O O . GLN A 1 118 ? 11.253 -7.523 -5.217 1.00 96.69 118 GLN A O 1
ATOM 921 N N . GLY A 1 119 ? 10.235 -9.484 -5.601 1.00 93.94 119 GLY A N 1
ATOM 922 C CA . GLY A 1 119 ? 10.500 -10.012 -4.262 1.00 93.94 119 GLY A CA 1
ATOM 923 C C . GLY A 1 119 ? 9.783 -9.177 -3.197 1.00 93.94 119 GLY A C 1
ATOM 924 O O . GLY A 1 119 ? 8.570 -9.002 -3.272 1.00 93.94 119 GLY A O 1
ATOM 925 N N . SER A 1 120 ? 10.532 -8.641 -2.232 1.00 94.75 120 SER A N 1
ATOM 926 C CA . SER A 1 120 ? 9.981 -7.820 -1.142 1.00 94.75 120 SER A CA 1
ATOM 927 C C . SER A 1 120 ? 9.838 -6.332 -1.472 1.00 94.75 120 SER A C 1
ATOM 929 O O . SER A 1 120 ? 9.488 -5.555 -0.591 1.00 94.75 120 SER A O 1
ATOM 931 N N . TYR A 1 121 ? 10.125 -5.919 -2.703 1.00 97.44 121 TYR A N 1
ATOM 932 C CA . TYR A 1 121 ? 10.207 -4.515 -3.100 1.00 97.44 121 TYR A CA 1
ATOM 933 C C . TYR A 1 121 ? 9.124 -4.181 -4.121 1.00 97.44 121 TYR A C 1
ATOM 935 O O . TYR A 1 121 ? 8.783 -5.022 -4.954 1.00 97.44 121 TYR A O 1
ATOM 943 N N . TYR A 1 122 ? 8.633 -2.944 -4.114 1.00 97.50 122 TYR A N 1
ATOM 944 C CA . TYR A 1 122 ? 7.637 -2.480 -5.081 1.00 97.50 122 TYR A CA 1
ATOM 945 C C . TYR A 1 122 ? 8.224 -1.430 -6.026 1.00 97.50 122 TYR A C 1
ATOM 947 O O . TYR A 1 122 ? 8.809 -0.444 -5.575 1.00 97.50 122 TYR A O 1
ATOM 955 N N . LEU A 1 123 ? 8.051 -1.621 -7.336 1.00 98.25 123 LEU A N 1
ATOM 956 C CA . LEU A 1 123 ? 8.443 -0.661 -8.366 1.00 98.25 123 LEU A CA 1
ATOM 957 C C . LEU A 1 123 ? 7.227 0.189 -8.734 1.00 98.25 123 LEU A C 1
ATOM 959 O O . LEU A 1 123 ? 6.203 -0.335 -9.172 1.00 98.25 123 LEU A O 1
ATOM 963 N N . LYS A 1 124 ? 7.333 1.509 -8.578 1.00 98.12 124 LYS A N 1
ATOM 964 C CA . LYS A 1 124 ? 6.250 2.466 -8.842 1.00 98.12 124 LYS A CA 1
ATOM 965 C C . LYS A 1 124 ? 6.018 2.675 -10.343 1.00 98.12 124 LYS A C 1
ATOM 967 O O . LYS A 1 124 ? 6.695 2.095 -11.191 1.00 98.12 124 LYS A O 1
ATOM 972 N N . ALA A 1 125 ? 5.051 3.523 -10.690 1.00 93.94 125 ALA A N 1
ATOM 973 C CA . ALA A 1 125 ? 4.694 3.823 -12.079 1.00 93.94 125 ALA A CA 1
ATOM 974 C C . ALA A 1 125 ? 5.828 4.475 -12.891 1.00 93.94 125 ALA A C 1
ATOM 976 O O . ALA A 1 125 ? 5.868 4.326 -14.113 1.00 93.94 125 ALA A O 1
ATOM 977 N N . ASP A 1 126 ? 6.747 5.177 -12.223 1.00 93.44 126 ASP A N 1
ATOM 978 C CA . ASP A 1 126 ? 7.963 5.752 -12.808 1.00 93.44 126 ASP A CA 1
ATOM 979 C C . ASP A 1 126 ? 9.150 4.766 -12.818 1.00 93.44 126 ASP A C 1
ATOM 981 O O . ASP A 1 126 ? 10.234 5.110 -13.279 1.00 93.44 126 ASP A O 1
ATOM 985 N N . GLY A 1 127 ? 8.942 3.537 -12.334 1.00 94.25 127 GLY A N 1
ATOM 986 C CA . GLY A 1 127 ? 9.951 2.484 -12.218 1.00 94.25 127 GLY A CA 1
ATOM 987 C C . GLY A 1 127 ? 10.870 2.606 -11.010 1.00 94.25 127 GLY A C 1
ATOM 988 O O . GLY A 1 127 ? 11.694 1.718 -10.803 1.00 94.25 127 GLY A O 1
ATOM 989 N N . LYS A 1 128 ? 10.729 3.655 -10.192 1.00 98.06 128 LYS A N 1
ATOM 990 C CA . LYS A 1 128 ? 11.511 3.779 -8.963 1.00 98.06 128 LYS A CA 1
ATOM 991 C C . LYS A 1 128 ? 10.987 2.816 -7.913 1.00 98.06 128 LYS A C 1
ATOM 993 O O . LYS A 1 128 ? 9.779 2.702 -7.701 1.00 98.06 128 LYS A O 1
ATOM 998 N N . MET A 1 129 ? 11.904 2.176 -7.209 1.00 98.25 129 MET A N 1
ATOM 999 C CA . MET A 1 129 ? 11.605 1.405 -6.014 1.00 98.25 129 MET A CA 1
ATOM 1000 C C . MET A 1 129 ? 11.005 2.325 -4.945 1.00 98.25 129 MET A C 1
ATOM 1002 O O . MET A 1 129 ? 11.567 3.381 -4.643 1.00 98.25 129 MET A O 1
ATOM 1006 N N . ALA A 1 130 ? 9.863 1.933 -4.391 1.00 98.31 130 ALA A N 1
ATOM 1007 C CA . ALA A 1 130 ? 9.249 2.614 -3.261 1.00 98.31 130 ALA A CA 1
ATOM 1008 C C . ALA A 1 130 ? 10.097 2.433 -1.991 1.00 98.31 130 ALA A C 1
ATOM 1010 O O . ALA A 1 130 ? 10.632 1.353 -1.742 1.00 98.31 130 ALA A O 1
ATOM 1011 N N . GLN A 1 131 ? 10.232 3.495 -1.196 1.00 98.00 131 GLN A N 1
ATOM 1012 C CA . GLN A 1 131 ? 11.047 3.491 0.020 1.00 98.00 131 GLN A CA 1
ATOM 1013 C C . GLN A 1 131 ? 10.498 4.495 1.036 1.00 98.00 131 GLN A C 1
ATOM 1015 O O . GLN A 1 131 ? 10.258 5.652 0.696 1.00 98.00 131 GLN A O 1
ATOM 1020 N N . SER A 1 132 ? 10.347 4.065 2.290 1.00 97.88 132 SER A N 1
ATOM 1021 C CA . SER A 1 132 ? 9.779 4.873 3.383 1.00 97.88 132 SER A CA 1
ATOM 1022 C C . SER A 1 132 ? 8.402 5.473 3.057 1.00 97.88 132 SER A C 1
ATOM 1024 O O . SER A 1 132 ? 8.096 6.597 3.458 1.00 97.88 132 SER A O 1
ATOM 1026 N N . GLU A 1 133 ? 7.566 4.753 2.312 1.00 98.50 133 GLU A N 1
ATOM 1027 C CA . GLU A 1 133 ? 6.299 5.272 1.795 1.00 98.50 133 GLU A CA 1
ATOM 1028 C C . GLU A 1 133 ? 5.206 4.200 1.751 1.00 98.50 133 GLU A C 1
ATOM 1030 O O . GLU A 1 133 ? 5.476 3.000 1.709 1.00 98.50 133 GLU A O 1
ATOM 1035 N N . TRP A 1 134 ? 3.955 4.656 1.753 1.00 98.50 134 TRP A N 1
ATOM 1036 C CA . TRP A 1 134 ? 2.790 3.805 1.541 1.00 98.50 134 TRP A CA 1
ATOM 1037 C C . TRP A 1 134 ? 2.528 3.628 0.046 1.00 98.50 134 TRP A C 1
ATOM 1039 O O . TRP A 1 134 ? 2.520 4.607 -0.701 1.00 98.50 134 TRP A O 1
ATOM 1049 N N . ILE A 1 135 ? 2.240 2.399 -0.376 1.00 98.06 135 ILE A N 1
ATOM 1050 C CA . ILE A 1 135 ? 1.733 2.099 -1.717 1.00 98.06 135 ILE A CA 1
ATOM 1051 C C . ILE A 1 135 ? 0.377 1.421 -1.616 1.00 98.06 135 ILE A C 1
ATOM 1053 O O . ILE A 1 135 ? 0.122 0.644 -0.695 1.00 98.06 135 ILE A O 1
ATOM 1057 N N . TYR A 1 136 ? -0.484 1.704 -2.586 1.00 97.38 136 TYR A N 1
ATOM 1058 C CA . TYR A 1 136 ? -1.712 0.955 -2.798 1.00 97.38 136 TYR A CA 1
ATOM 1059 C C . TYR A 1 136 ? -1.521 0.031 -3.995 1.00 97.38 136 TYR A C 1
ATOM 1061 O O . TYR A 1 136 ? -1.255 0.504 -5.102 1.00 97.38 136 TYR A O 1
ATOM 1069 N N . ASP A 1 137 ? -1.663 -1.273 -3.777 1.00 92.94 137 ASP A N 1
ATOM 1070 C CA . ASP A 1 137 ? -1.655 -2.255 -4.856 1.00 92.94 137 ASP A CA 1
ATOM 1071 C C . ASP A 1 137 ? -3.098 -2.578 -5.246 1.00 92.94 137 ASP A C 1
ATOM 1073 O O . ASP A 1 137 ? -3.852 -3.177 -4.473 1.00 92.94 137 ASP A O 1
ATOM 1077 N N . SER A 1 138 ? -3.485 -2.183 -6.458 1.00 91.50 138 SER A N 1
ATOM 1078 C CA . SER A 1 138 ? -4.833 -2.396 -6.986 1.00 91.50 138 SER A CA 1
ATOM 1079 C C . SER A 1 138 ? -5.166 -3.866 -7.244 1.00 91.50 138 SER A C 1
ATOM 1081 O O . SER A 1 138 ? -6.340 -4.228 -7.185 1.00 91.50 138 SER A O 1
ATOM 1083 N N . SER A 1 139 ? -4.169 -4.722 -7.483 1.00 90.06 139 SER A N 1
ATOM 1084 C CA . SER A 1 139 ? -4.359 -6.163 -7.694 1.00 90.06 139 SER A CA 1
ATOM 1085 C C . SER A 1 139 ? -4.753 -6.857 -6.394 1.00 90.06 139 SER A C 1
ATOM 1087 O O . SER A 1 139 ? -5.593 -7.755 -6.392 1.00 90.06 139 SER A O 1
ATOM 1089 N N . TYR A 1 140 ? -4.172 -6.413 -5.275 1.00 89.94 140 TYR A N 1
ATOM 1090 C CA . TYR A 1 140 ? -4.493 -6.920 -3.938 1.00 89.94 140 TYR A CA 1
ATOM 1091 C C . TYR A 1 140 ? -5.545 -6.095 -3.197 1.00 89.94 140 TYR A C 1
ATOM 1093 O O . TYR A 1 140 ? -5.981 -6.513 -2.124 1.00 89.94 140 TYR A O 1
ATOM 1101 N N . GLN A 1 141 ? -5.930 -4.944 -3.754 1.00 94.94 141 GLN A N 1
ATOM 1102 C CA . GLN A 1 141 ? -6.858 -3.976 -3.169 1.00 94.94 141 GLN A CA 1
ATOM 1103 C C . GLN A 1 141 ? -6.471 -3.575 -1.739 1.00 94.94 141 GLN A C 1
ATOM 1105 O O . GLN A 1 141 ? -7.328 -3.377 -0.878 1.00 94.94 141 GLN A O 1
ATOM 1110 N N . ALA A 1 142 ? -5.169 -3.470 -1.481 1.00 96.44 142 ALA A N 1
ATOM 1111 C CA . ALA A 1 142 ? -4.628 -3.290 -0.144 1.00 96.44 142 ALA A CA 1
ATOM 1112 C C . ALA A 1 142 ? -3.475 -2.287 -0.130 1.00 96.44 142 ALA A C 1
ATOM 1114 O O . ALA A 1 142 ? -2.725 -2.148 -1.099 1.00 96.44 142 ALA A O 1
ATOM 1115 N N . TRP A 1 143 ? -3.338 -1.610 1.008 1.00 98.56 143 TRP A N 1
ATOM 1116 C CA . TRP A 1 143 ? -2.194 -0.764 1.310 1.00 98.56 143 TRP A CA 1
ATOM 1117 C C . TRP A 1 143 ? -1.038 -1.595 1.860 1.00 98.56 143 TRP A C 1
ATOM 1119 O O . TRP A 1 143 ? -1.254 -2.515 2.647 1.00 98.56 143 TRP A O 1
ATOM 1129 N N . TYR A 1 144 ? 0.179 -1.227 1.474 1.00 98.44 144 TYR A N 1
ATOM 1130 C CA . TYR A 1 144 ? 1.435 -1.758 1.992 1.00 98.44 144 TYR A CA 1
ATOM 1131 C C . TYR A 1 144 ? 2.342 -0.589 2.357 1.00 98.44 144 TYR A C 1
ATOM 1133 O O . TYR A 1 144 ? 2.281 0.470 1.729 1.00 98.44 144 TYR A O 1
ATOM 1141 N N . TYR A 1 145 ? 3.209 -0.786 3.341 1.00 98.75 145 TYR A N 1
ATOM 1142 C CA . TYR A 1 145 ? 4.238 0.187 3.679 1.00 98.75 145 TYR A CA 1
ATOM 1143 C C . TYR A 1 145 ? 5.611 -0.365 3.315 1.00 98.75 145 TYR A C 1
ATOM 1145 O O . TYR A 1 145 ? 5.946 -1.473 3.732 1.00 98.75 145 TYR A O 1
ATOM 1153 N N . LEU A 1 146 ? 6.398 0.394 2.552 1.00 98.62 146 LEU A N 1
ATOM 1154 C CA . LEU A 1 146 ? 7.787 0.058 2.258 1.00 98.62 146 LEU A CA 1
ATOM 1155 C C . LEU A 1 146 ? 8.688 0.768 3.259 1.00 98.62 146 LEU A C 1
ATOM 1157 O O . LEU A 1 146 ? 8.621 1.989 3.410 1.00 98.62 146 LEU A O 1
ATOM 1161 N N . THR A 1 147 ? 9.545 0.007 3.928 1.00 98.19 147 THR A N 1
ATOM 1162 C CA . THR A 1 147 ? 10.482 0.500 4.933 1.00 98.19 147 THR A CA 1
ATOM 1163 C C . THR A 1 147 ? 11.622 1.294 4.302 1.00 98.19 147 THR A C 1
ATOM 1165 O O . THR A 1 147 ? 11.720 1.466 3.084 1.00 98.19 147 THR A O 1
ATOM 1168 N N . SER A 1 148 ? 12.513 1.809 5.146 1.00 96.94 148 SER A N 1
ATOM 1169 C CA . SER A 1 148 ? 13.660 2.608 4.715 1.00 96.94 148 SER A CA 1
ATOM 1170 C C . SER A 1 148 ? 14.691 1.835 3.898 1.00 96.94 148 SER A C 1
ATOM 1172 O O . SER A 1 148 ? 15.495 2.456 3.215 1.00 96.94 148 SER A O 1
ATOM 1174 N N . ASP A 1 149 ? 14.674 0.506 3.906 1.00 94.62 149 ASP A N 1
ATOM 1175 C CA . ASP A 1 149 ? 15.474 -0.335 3.010 1.00 94.62 149 ASP A CA 1
ATOM 1176 C C . ASP A 1 149 ? 14.726 -0.719 1.716 1.00 94.62 149 ASP A C 1
ATOM 1178 O O . ASP A 1 149 ? 15.310 -1.348 0.837 1.00 94.62 149 ASP A O 1
ATOM 1182 N N . GLY A 1 150 ? 13.460 -0.306 1.580 1.00 95.94 150 GLY A N 1
ATOM 1183 C CA . GLY A 1 150 ? 12.587 -0.567 0.436 1.00 95.94 150 GLY A CA 1
ATOM 1184 C C . GLY A 1 150 ? 11.778 -1.860 0.518 1.00 95.94 150 GLY A C 1
ATOM 1185 O O . GLY A 1 150 ? 10.910 -2.072 -0.329 1.00 95.94 150 GLY A O 1
ATOM 1186 N N . SER A 1 151 ? 12.045 -2.728 1.496 1.00 96.81 151 SER A N 1
ATOM 1187 C CA . SER A 1 151 ? 11.256 -3.946 1.675 1.00 96.81 151 SER A CA 1
ATOM 1188 C C . SER A 1 151 ? 9.868 -3.620 2.239 1.00 96.81 151 SER A C 1
ATOM 1190 O O . SER A 1 151 ? 9.685 -2.586 2.877 1.00 96.81 151 SER A O 1
ATOM 1192 N N . TYR A 1 152 ? 8.852 -4.448 1.993 1.00 97.50 152 TYR A N 1
ATOM 1193 C CA . TYR A 1 152 ? 7.553 -4.231 2.633 1.00 97.50 152 TYR A CA 1
ATOM 1194 C C . TYR A 1 152 ? 7.587 -4.630 4.111 1.00 97.50 152 TYR A C 1
ATOM 1196 O O . TYR A 1 152 ? 8.127 -5.671 4.489 1.00 97.50 152 TYR A O 1
ATOM 1204 N N . ALA A 1 153 ? 6.963 -3.809 4.951 1.00 97.62 153 ALA A N 1
ATOM 1205 C CA . ALA A 1 153 ? 6.728 -4.110 6.353 1.00 97.62 153 ALA A CA 1
ATOM 1206 C C . ALA A 1 153 ? 5.659 -5.202 6.498 1.00 97.62 153 ALA A C 1
ATOM 1208 O O . ALA A 1 153 ? 4.642 -5.180 5.807 1.00 97.62 153 ALA A O 1
ATOM 1209 N N . TYR A 1 154 ? 5.859 -6.129 7.433 1.00 97.94 154 TYR A N 1
ATOM 1210 C CA . TYR A 1 154 ? 4.900 -7.183 7.762 1.00 97.94 154 TYR A CA 1
ATOM 1211 C C . TYR A 1 154 ? 4.982 -7.546 9.244 1.00 97.94 154 TYR A C 1
ATOM 1213 O O . TYR A 1 154 ? 6.021 -7.372 9.882 1.00 97.94 154 TYR A O 1
ATOM 1221 N N . SER A 1 155 ? 3.876 -8.050 9.791 1.00 96.12 155 SER A N 1
ATOM 1222 C CA . SER A 1 155 ? 3.713 -8.404 11.210 1.00 96.12 155 SER A CA 1
ATOM 1223 C C . SER A 1 155 ? 4.193 -7.312 12.178 1.00 96.12 155 SER A C 1
ATOM 1225 O O . SER A 1 155 ? 4.760 -7.611 13.229 1.00 96.12 155 SER A O 1
ATOM 1227 N N . THR A 1 156 ? 4.007 -6.042 11.819 1.00 97.75 156 THR A N 1
ATOM 1228 C CA . THR A 1 156 ? 4.577 -4.907 12.551 1.00 97.75 156 THR A CA 1
ATOM 1229 C C . THR A 1 156 ? 3.716 -3.656 12.420 1.00 97.75 156 THR A C 1
ATOM 1231 O O . THR A 1 156 ? 2.886 -3.542 11.516 1.00 97.75 156 THR A O 1
ATOM 1234 N N . TRP A 1 157 ? 3.926 -2.708 13.326 1.00 97.62 157 TRP A N 1
ATOM 1235 C CA . TRP A 1 157 ? 3.268 -1.407 13.320 1.00 97.62 157 TRP A CA 1
ATOM 1236 C C . TRP A 1 157 ? 4.043 -0.392 12.476 1.00 97.62 157 TRP A C 1
ATOM 1238 O O . TRP A 1 157 ? 5.268 -0.312 12.553 1.00 97.62 157 TRP A O 1
ATOM 1248 N N . GLN A 1 158 ? 3.310 0.434 11.731 1.00 97.69 158 GLN A N 1
ATOM 1249 C CA . GLN A 1 158 ? 3.795 1.664 11.111 1.00 97.69 158 GLN A CA 1
ATOM 1250 C C . GLN A 1 158 ? 2.905 2.825 11.565 1.00 97.69 158 GLN A C 1
ATOM 1252 O O . GLN A 1 158 ? 1.812 3.042 11.037 1.00 97.69 158 GLN A O 1
ATOM 1257 N N . GLY A 1 159 ? 3.367 3.581 12.563 1.00 95.06 159 GLY A N 1
ATOM 1258 C CA . GLY A 1 159 ? 2.511 4.541 13.262 1.00 95.06 159 GLY A CA 1
ATOM 1259 C C . GLY A 1 159 ? 1.315 3.822 13.891 1.00 95.06 159 GLY A C 1
ATOM 1260 O O . GLY A 1 159 ? 1.496 2.834 14.594 1.00 95.06 159 GLY A O 1
ATOM 1261 N N . ASN A 1 160 ? 0.101 4.275 13.577 1.00 95.06 160 ASN A N 1
ATOM 1262 C CA . ASN A 1 160 ? -1.143 3.701 14.105 1.00 95.06 160 ASN A CA 1
ATOM 1263 C C . ASN A 1 160 ? -1.748 2.613 13.203 1.00 95.06 160 ASN A C 1
ATOM 1265 O O . ASN A 1 160 ? -2.891 2.216 13.413 1.00 95.06 160 ASN A O 1
ATOM 1269 N N . TYR A 1 161 ? -1.017 2.156 12.187 1.00 97.62 161 TYR A N 1
ATOM 1270 C CA . TYR A 1 161 ? -1.475 1.137 11.247 1.00 97.62 161 TYR A CA 1
ATOM 1271 C C . TYR A 1 161 ? -0.689 -0.149 11.455 1.00 97.62 161 TYR A C 1
ATOM 1273 O O . TYR A 1 161 ? 0.531 -0.117 11.634 1.00 97.62 161 TYR A O 1
ATOM 1281 N N . TYR A 1 162 ? -1.371 -1.287 11.386 1.00 98.06 162 TYR A N 1
ATOM 1282 C CA . TYR A 1 162 ? -0.732 -2.592 11.509 1.00 98.06 162 TYR A CA 1
ATOM 1283 C C . TYR A 1 162 ? -0.614 -3.274 10.147 1.00 98.06 162 TYR A C 1
ATOM 1285 O O . TYR A 1 162 ? -1.608 -3.417 9.433 1.00 98.06 162 TYR A O 1
ATOM 1293 N N . LEU A 1 163 ? 0.591 -3.723 9.799 1.00 98.56 163 LEU A N 1
ATOM 1294 C CA . LEU A 1 163 ? 0.854 -4.529 8.613 1.00 98.56 163 LEU A CA 1
ATOM 1295 C C . LEU A 1 163 ? 0.810 -6.001 9.017 1.00 98.56 163 LEU A C 1
ATOM 1297 O O . LEU A 1 163 ? 1.541 -6.435 9.908 1.00 98.56 163 LEU A O 1
ATOM 1301 N N . LYS A 1 164 ? -0.056 -6.777 8.367 1.00 98.19 164 LYS A N 1
ATOM 1302 C CA . LYS A 1 164 ? -0.245 -8.208 8.635 1.00 98.19 164 LYS A CA 1
ATOM 1303 C C . LYS A 1 164 ? 0.947 -9.033 8.161 1.00 98.19 164 LYS A C 1
ATOM 1305 O O . LYS A 1 164 ? 1.907 -8.507 7.606 1.00 98.19 164 LYS A O 1
ATOM 1310 N N . SER A 1 165 ? 0.899 -10.345 8.379 1.00 96.31 165 SER A N 1
ATOM 1311 C CA . SER A 1 165 ? 1.978 -11.260 7.987 1.00 96.31 165 SER A CA 1
ATOM 1312 C C . SER A 1 165 ? 2.222 -11.327 6.478 1.00 96.31 165 SER A C 1
ATOM 1314 O O . SER A 1 165 ? 3.315 -11.692 6.067 1.00 96.31 165 SER A O 1
ATOM 1316 N N . ASP A 1 166 ? 1.227 -10.975 5.663 1.00 93.50 166 ASP A N 1
ATOM 1317 C CA . ASP A 1 166 ? 1.337 -10.847 4.206 1.00 93.50 166 ASP A CA 1
ATOM 1318 C C . ASP A 1 166 ? 1.682 -9.417 3.749 1.00 93.50 166 ASP A C 1
ATOM 1320 O O . ASP A 1 166 ? 1.675 -9.139 2.556 1.00 93.50 166 ASP A O 1
ATOM 1324 N N . GLY A 1 167 ? 1.958 -8.505 4.687 1.00 96.75 167 GLY A N 1
ATOM 1325 C CA . GLY A 1 167 ? 2.301 -7.108 4.424 1.00 96.75 167 GLY A CA 1
ATOM 1326 C C . GLY A 1 167 ? 1.112 -6.177 4.198 1.00 96.75 167 GLY A C 1
ATOM 1327 O O . GLY A 1 167 ? 1.298 -4.962 4.145 1.00 96.75 167 GLY A O 1
ATOM 1328 N N . LYS A 1 168 ? -0.115 -6.702 4.101 1.00 98.25 168 LYS A N 1
ATOM 1329 C CA . LYS A 1 168 ? -1.306 -5.867 3.910 1.00 98.25 168 LYS A CA 1
ATOM 1330 C C . LYS A 1 168 ? -1.629 -5.096 5.177 1.00 98.25 168 LYS A C 1
ATOM 1332 O O . LYS A 1 168 ? -1.634 -5.661 6.272 1.00 98.25 168 LYS A O 1
ATOM 1337 N N . MET A 1 169 ? -1.998 -3.834 5.018 1.00 98.50 169 MET A N 1
ATOM 1338 C CA . MET A 1 169 ? -2.577 -3.038 6.091 1.00 98.50 169 MET A CA 1
ATOM 1339 C C . MET A 1 169 ? -3.871 -3.693 6.589 1.00 98.50 169 MET A C 1
ATOM 1341 O O . MET A 1 169 ? -4.764 -4.016 5.801 1.00 98.50 169 MET A O 1
ATOM 1345 N N . ALA A 1 170 ? -3.960 -3.912 7.895 1.00 97.75 170 ALA A N 1
ATOM 1346 C CA . ALA A 1 170 ? -5.156 -4.418 8.545 1.00 97.75 170 ALA A CA 1
ATOM 1347 C C . ALA A 1 170 ? -6.263 -3.355 8.556 1.00 97.75 170 ALA A C 1
ATOM 1349 O O . ALA A 1 170 ? -5.992 -2.174 8.769 1.00 97.75 170 ALA A O 1
ATOM 1350 N N . VAL A 1 171 ? -7.511 -3.785 8.369 1.00 95.69 171 VAL A N 1
ATOM 1351 C CA . VAL A 1 171 ? -8.699 -2.928 8.489 1.00 95.69 171 VAL A CA 1
ATOM 1352 C C . VAL A 1 171 ? -9.820 -3.704 9.161 1.00 95.69 171 VAL A C 1
ATOM 1354 O O . VAL A 1 171 ? -10.066 -4.862 8.828 1.00 95.69 171 VAL A O 1
ATOM 1357 N N . ASN A 1 172 ? -10.525 -3.049 10.081 1.00 90.06 172 ASN A N 1
ATOM 1358 C CA . ASN A 1 172 ? -11.707 -3.581 10.756 1.00 90.06 172 ASN A CA 1
ATOM 1359 C C . ASN A 1 172 ? -11.478 -4.971 11.386 1.00 90.06 172 ASN A C 1
ATOM 1361 O O . ASN A 1 172 ? -12.298 -5.881 11.242 1.00 90.06 172 ASN A O 1
ATOM 1365 N N . GLU A 1 173 ? -10.324 -5.166 12.026 1.00 90.62 173 GLU A N 1
ATOM 1366 C CA . GLU A 1 173 ? -9.915 -6.469 12.544 1.00 90.62 173 GLU A CA 1
ATOM 1367 C C . GLU A 1 173 ? -9.042 -6.372 13.801 1.00 90.62 173 GLU A C 1
ATOM 1369 O O . GLU A 1 173 ? -8.415 -5.355 14.098 1.00 90.62 173 GLU A O 1
ATOM 1374 N N . TRP A 1 174 ? -9.012 -7.472 14.556 1.00 88.75 174 TRP A N 1
ATOM 1375 C CA . TRP A 1 174 ? -8.123 -7.649 15.701 1.00 88.75 174 TRP A CA 1
ATOM 1376 C C . TRP A 1 174 ? -6.737 -8.082 15.226 1.00 88.75 174 TRP A C 1
ATOM 1378 O O . TRP A 1 174 ? -6.606 -9.131 14.595 1.00 88.75 174 TRP A O 1
ATOM 1388 N N . VAL A 1 175 ? -5.708 -7.332 15.603 1.00 93.25 175 VAL A N 1
ATOM 1389 C CA . VAL A 1 175 ? -4.322 -7.530 15.173 1.00 93.25 175 VAL A CA 1
ATOM 1390 C C . VAL A 1 175 ? -3.399 -7.876 16.336 1.00 93.25 175 VAL A C 1
ATOM 1392 O O . VAL A 1 175 ? -3.795 -7.859 17.507 1.00 93.25 175 VAL A O 1
ATOM 1395 N N . ASP A 1 176 ? -2.161 -8.235 15.991 1.00 92.31 176 ASP A N 1
ATOM 1396 C CA . ASP A 1 176 ? -1.051 -8.379 16.930 1.00 92.31 176 ASP A CA 1
ATOM 1397 C C . ASP A 1 176 ? -1.365 -9.314 18.116 1.00 92.31 176 ASP A C 1
ATOM 1399 O O . ASP A 1 176 ? -1.362 -8.938 19.291 1.00 92.31 176 ASP A O 1
ATOM 1403 N N . GLY A 1 177 ? -1.744 -10.553 17.792 1.00 85.56 177 GLY A N 1
ATOM 1404 C CA . GLY A 1 177 ? -2.152 -11.554 18.785 1.00 85.56 177 GLY A CA 1
ATOM 1405 C C . GLY A 1 177 ? -3.544 -11.320 19.384 1.00 85.56 177 GLY A C 1
ATOM 1406 O O . GLY A 1 177 ? -3.900 -11.953 20.373 1.00 85.56 177 GLY A O 1
ATOM 1407 N N . GLY A 1 178 ? -4.350 -10.435 18.789 1.00 83.62 178 GLY A N 1
ATOM 1408 C CA . GLY A 1 178 ? -5.682 -10.091 19.287 1.00 83.62 178 GLY A CA 1
ATOM 1409 C C . GLY A 1 178 ? -5.652 -9.107 20.452 1.00 83.62 178 GLY A C 1
ATOM 1410 O O . GLY A 1 178 ? -6.558 -9.130 21.283 1.00 83.62 178 GLY A O 1
ATOM 1411 N N . ARG A 1 179 ? -4.607 -8.277 20.514 1.00 84.12 179 ARG A N 1
ATOM 1412 C CA . ARG A 1 179 ? -4.415 -7.258 21.551 1.00 84.12 179 ARG A CA 1
ATOM 1413 C C . ARG A 1 179 ? -5.020 -5.911 21.174 1.00 8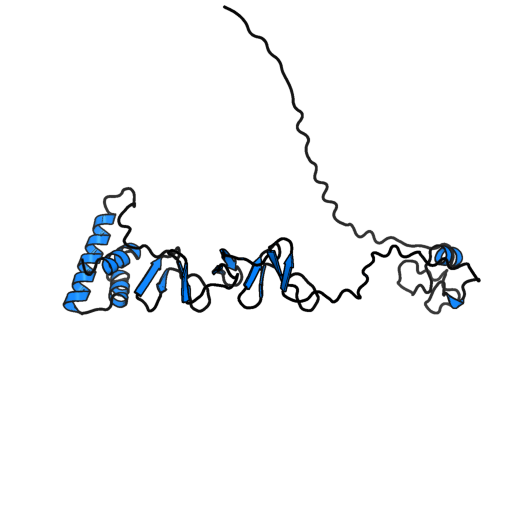4.12 179 ARG A C 1
ATOM 1415 O O . ARG A 1 179 ? -5.497 -5.214 22.060 1.00 84.12 179 ARG A O 1
ATOM 1422 N N . TYR A 1 180 ? -5.047 -5.590 19.882 1.00 86.12 180 TYR A N 1
ATOM 1423 C CA . TYR A 1 180 ? -5.493 -4.292 19.378 1.00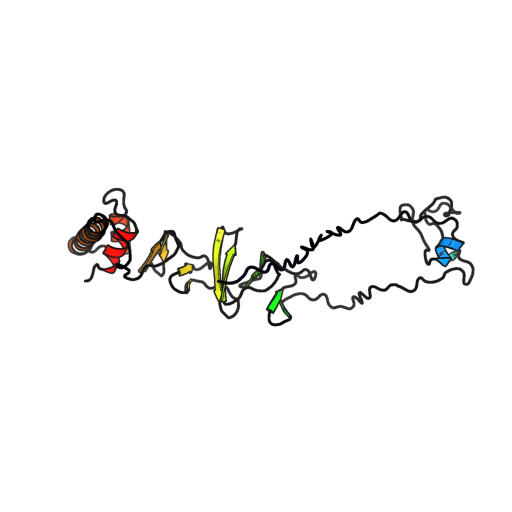 86.12 180 TYR A CA 1
ATOM 1424 C C . TYR A 1 180 ? -6.542 -4.476 18.287 1.00 86.12 180 TYR A C 1
ATOM 1426 O O . TYR A 1 180 ? -6.428 -5.394 17.474 1.00 86.12 180 TYR A O 1
ATOM 1434 N N . TYR A 1 181 ? -7.545 -3.603 18.256 1.00 86.81 181 TYR A N 1
ATOM 1435 C CA . TYR A 1 181 ? -8.498 -3.512 17.155 1.00 86.81 181 TYR A CA 1
ATOM 1436 C C . TYR A 1 181 ? -8.178 -2.292 16.295 1.00 86.81 181 TYR A C 1
ATOM 1438 O O . TYR A 1 181 ? -8.050 -1.184 16.820 1.00 86.81 181 TYR A O 1
ATOM 1446 N N . VAL A 1 182 ? -8.066 -2.488 14.983 1.00 87.25 182 VAL A N 1
ATOM 1447 C CA . VAL A 1 182 ? -7.960 -1.389 14.015 1.00 87.25 182 VAL A CA 1
ATOM 1448 C C . VAL A 1 182 ? -9.322 -1.115 13.384 1.00 87.25 182 VAL A C 1
ATOM 1450 O O . VAL A 1 182 ? -10.053 -2.045 13.037 1.00 87.25 182 VAL A O 1
ATOM 1453 N N . GLY A 1 183 ? -9.665 0.166 13.233 1.00 85.56 183 GLY A N 1
ATOM 1454 C CA . GLY A 1 183 ? -10.931 0.607 12.648 1.00 85.56 183 GLY A CA 1
ATOM 1455 C C . GLY A 1 183 ? -11.065 0.294 11.154 1.00 85.56 183 GLY A C 1
ATOM 1456 O O . GLY A 1 183 ? -10.175 -0.282 10.527 1.00 85.56 183 GLY A O 1
ATOM 1457 N N . ALA A 1 184 ? -12.189 0.693 10.552 1.00 88.19 184 ALA A N 1
ATOM 1458 C CA . ALA A 1 184 ? -12.427 0.538 9.110 1.00 88.19 184 ALA A CA 1
ATOM 1459 C C . ALA A 1 184 ? -11.443 1.342 8.237 1.00 88.19 184 ALA A C 1
ATOM 1461 O O . ALA A 1 184 ? -11.198 0.985 7.089 1.00 88.19 184 ALA A O 1
ATOM 1462 N N . ASP A 1 185 ? -10.865 2.401 8.797 1.00 89.06 185 ASP A N 1
ATOM 1463 C CA . ASP A 1 185 ? -9.773 3.196 8.231 1.00 89.06 185 ASP A CA 1
ATOM 1464 C C . ASP A 1 185 ? -8.382 2.572 8.466 1.00 89.06 185 ASP A C 1
ATOM 1466 O O . ASP A 1 185 ? -7.383 3.100 7.984 1.00 89.06 185 ASP A O 1
ATOM 1470 N N . GLY A 1 186 ? -8.304 1.450 9.189 1.00 93.12 186 GLY A N 1
ATOM 1471 C CA . GLY A 1 186 ? -7.061 0.770 9.557 1.00 93.12 186 GLY A CA 1
ATOM 1472 C C . GLY A 1 186 ? -6.309 1.413 10.720 1.00 93.12 186 GLY A C 1
ATOM 1473 O O . GLY A 1 186 ? -5.233 0.937 11.082 1.00 93.12 186 GLY A O 1
ATOM 1474 N N . VAL A 1 187 ? -6.862 2.469 11.322 1.00 92.06 187 VAL A N 1
ATOM 1475 C CA . VAL A 1 187 ? -6.222 3.203 12.413 1.00 92.06 187 VAL A CA 1
ATOM 1476 C C . VAL A 1 187 ? -6.533 2.520 13.739 1.00 92.06 187 VAL A C 1
ATOM 1478 O O . VAL A 1 187 ? -7.691 2.267 14.080 1.00 92.06 187 VAL A O 1
ATOM 1481 N N . TRP A 1 188 ? -5.497 2.264 14.528 1.00 90.06 188 TRP A N 1
ATOM 1482 C CA . TRP A 1 188 ? -5.641 2.036 15.958 1.00 90.06 188 TRP A CA 1
ATOM 1483 C C . TRP A 1 188 ? -5.698 3.377 16.692 1.00 90.06 188 TRP A C 1
ATOM 1485 O O . TRP A 1 188 ? -4.808 4.220 16.560 1.00 90.06 188 TRP A O 1
ATOM 1495 N N . LYS A 1 189 ? -6.770 3.591 17.454 1.00 83.00 189 LYS A N 1
ATOM 1496 C CA . LYS A 1 189 ? -6.991 4.811 18.232 1.00 83.00 189 LYS A CA 1
ATOM 1497 C C . LYS A 1 189 ? -6.618 4.538 19.690 1.00 83.00 189 LYS A C 1
ATOM 1499 O O . LYS A 1 189 ? -7.435 4.027 20.446 1.00 83.00 189 LYS A O 1
ATOM 1504 N N . GLU A 1 190 ? -5.399 4.884 20.089 1.00 69.38 190 GLU A N 1
ATOM 1505 C CA . GLU A 1 190 ? -4.986 4.830 21.496 1.00 69.38 190 GLU A CA 1
ATOM 1506 C C . GLU A 1 190 ? -5.672 5.953 22.288 1.00 69.38 190 GLU A C 1
ATOM 1508 O O . GLU A 1 190 ? -5.417 7.126 22.026 1.00 69.38 190 GLU A O 1
ATOM 1513 N N . GLY A 1 191 ? -6.564 5.624 23.231 1.00 61.66 191 GLY A N 1
ATOM 1514 C CA . GLY A 1 191 ? -7.034 6.557 24.271 1.00 61.66 191 GLY A CA 1
ATOM 1515 C C . GLY A 1 191 ? -7.648 7.897 23.811 1.00 61.66 191 GLY A C 1
ATOM 1516 O O . GLY A 1 191 ? -7.776 8.815 24.618 1.00 61.66 191 GLY A O 1
ATOM 1517 N N . GLN A 1 192 ? -8.036 8.065 22.541 1.00 47.97 192 GLN A N 1
ATOM 1518 C CA . GLN A 1 192 ? -8.538 9.339 22.000 1.00 47.97 192 GLN A CA 1
ATOM 1519 C C . GLN A 1 192 ? -10.026 9.559 22.323 1.00 47.97 192 GLN A C 1
ATOM 1521 O O . GLN A 1 192 ? -10.872 9.675 21.438 1.00 47.97 192 GLN A O 1
ATOM 1526 N N . ALA A 1 193 ? -10.343 9.719 23.607 1.00 46.50 193 ALA A N 1
ATOM 1527 C CA . ALA A 1 193 ? -11.455 10.562 24.028 1.00 46.50 193 ALA A CA 1
ATOM 1528 C C . ALA A 1 193 ? -10.986 12.024 24.022 1.00 46.50 193 ALA A C 1
ATOM 1530 O O . ALA A 1 193 ? -10.722 12.575 25.081 1.00 46.50 193 ALA A O 1
ATOM 1531 N N . SER A 1 194 ? -10.795 12.630 22.843 1.00 48.44 194 SER A N 1
ATOM 1532 C CA . SER A 1 194 ? -10.623 14.085 22.619 1.00 48.44 194 SER A CA 1
ATOM 1533 C C . SER A 1 194 ? -10.296 14.304 21.141 1.00 48.44 194 SER A C 1
ATOM 1535 O O . SER A 1 194 ? -9.143 14.408 20.748 1.00 48.44 194 SER A O 1
ATOM 1537 N N . THR A 1 195 ? -11.259 14.248 20.231 1.00 38.06 195 THR A N 1
ATOM 1538 C CA . THR A 1 195 ? -11.860 15.474 19.683 1.00 38.06 195 THR A CA 1
ATOM 1539 C C . THR A 1 195 ? -13.034 15.077 18.782 1.00 38.06 195 THR A C 1
ATOM 1541 O O . THR A 1 195 ? -13.058 15.349 17.587 1.00 38.06 195 THR A O 1
ATOM 1544 N N . VAL A 1 196 ? -14.049 14.414 19.339 1.00 41.88 196 VAL A N 1
ATOM 1545 C CA . VAL A 1 196 ? -15.355 14.399 18.669 1.00 41.88 196 VAL A CA 1
ATOM 1546 C C . VAL A 1 196 ? -16.059 15.682 19.072 1.00 41.88 196 VAL A C 1
ATOM 1548 O O . VAL A 1 196 ? -16.628 15.798 20.157 1.00 41.88 196 VAL A O 1
ATOM 1551 N N . SER A 1 197 ? -15.964 16.682 18.200 1.00 41.00 197 SER A N 1
ATOM 1552 C CA . SER A 1 197 ? -16.837 17.841 18.2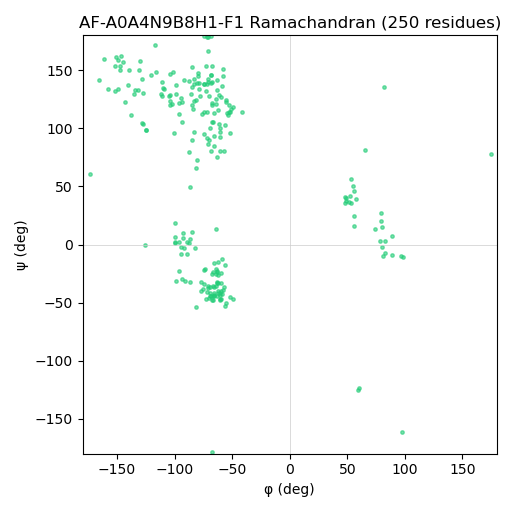53 1.00 41.00 197 SER A CA 1
ATOM 1553 C C . SER A 1 197 ? -18.296 17.375 18.238 1.00 41.00 197 SER A C 1
ATOM 1555 O O . SER A 1 197 ? -18.799 16.865 17.244 1.00 41.00 197 SER A O 1
ATOM 1557 N N . SER A 1 198 ? -18.954 17.608 19.371 1.00 47.00 198 SER A N 1
ATOM 1558 C CA . SER A 1 198 ? -20.337 18.073 19.456 1.00 47.00 198 SER A CA 1
ATOM 1559 C C . SER A 1 198 ? -21.437 17.133 18.943 1.00 47.00 198 SER A C 1
ATOM 1561 O O . SER A 1 198 ? -22.048 17.372 17.909 1.00 47.00 198 SER A O 1
ATOM 1563 N N . SER A 1 199 ? -21.830 16.169 19.778 1.00 37.38 199 SER A N 1
ATOM 1564 C CA . SER A 1 199 ? -23.249 15.970 20.123 1.00 37.38 199 SER A CA 1
ATOM 1565 C C . SER A 1 199 ? -23.344 15.211 21.452 1.00 37.38 199 SER A C 1
ATOM 1567 O O . SER A 1 199 ? -22.625 14.244 21.673 1.00 37.38 199 SER A O 1
ATOM 1569 N N . ASN A 1 200 ? -24.202 15.674 22.362 1.00 44.75 200 ASN A N 1
ATOM 1570 C CA . ASN A 1 200 ? -24.386 15.173 23.735 1.00 44.75 200 ASN A CA 1
ATOM 1571 C C . ASN A 1 200 ? -24.902 13.714 23.844 1.00 44.75 200 ASN A C 1
ATOM 1573 O O . ASN A 1 200 ? -25.303 13.301 24.927 1.00 44.75 200 ASN A O 1
ATOM 1577 N N . ASP A 1 201 ? -24.887 12.940 22.757 1.00 48.69 201 ASP A N 1
ATOM 1578 C CA . ASP A 1 201 ? -25.386 11.559 22.690 1.00 48.69 201 ASP A CA 1
ATOM 1579 C C . ASP A 1 201 ? -24.253 10.519 22.802 1.00 48.69 201 ASP A C 1
ATOM 1581 O O . ASP A 1 201 ? -24.416 9.453 23.399 1.00 48.69 201 ASP A O 1
ATOM 1585 N N . SER A 1 202 ? -23.057 10.860 22.305 1.00 51.41 202 SER A N 1
ATOM 1586 C CA . SER A 1 202 ? -21.909 9.948 22.218 1.00 51.41 202 SER A CA 1
ATOM 1587 C C . SER A 1 202 ? -21.369 9.538 23.590 1.00 51.41 202 SER A C 1
ATOM 1589 O O . SER A 1 202 ? -21.041 8.374 23.794 1.00 51.41 202 SER A O 1
ATOM 1591 N N . ASN A 1 203 ? -21.377 10.436 24.579 1.00 60.44 203 ASN A N 1
ATOM 1592 C CA . ASN A 1 203 ? -20.901 10.133 25.935 1.00 60.44 203 ASN A CA 1
ATOM 1593 C C . ASN A 1 203 ? -21.756 9.054 26.646 1.00 60.44 203 ASN A C 1
ATOM 1595 O O . ASN A 1 203 ? -21.283 8.390 27.572 1.00 60.44 203 ASN A O 1
ATOM 1599 N N . SER A 1 204 ? -23.003 8.836 26.200 1.00 76.50 204 SER A N 1
ATOM 1600 C CA . SER A 1 204 ? -23.868 7.779 26.742 1.00 76.50 204 SER A CA 1
ATOM 1601 C C . SER A 1 204 ? -23.487 6.389 26.223 1.00 76.50 204 SER A C 1
ATOM 1603 O O . SER A 1 204 ? -23.448 5.440 27.002 1.00 76.50 204 SER A O 1
ATOM 1605 N N . GLU A 1 205 ? -23.136 6.266 24.939 1.00 88.75 205 GLU A N 1
ATOM 1606 C CA . GLU A 1 205 ? -22.813 4.976 24.326 1.00 88.75 205 GLU A CA 1
ATOM 1607 C C . GLU A 1 205 ? -21.484 4.429 24.864 1.00 88.75 205 GLU A C 1
ATOM 1609 O O . GLU A 1 205 ? -21.418 3.273 25.279 1.00 88.75 205 GLU A O 1
ATOM 1614 N N . TYR A 1 206 ? -20.450 5.276 24.942 1.00 87.94 206 TYR A N 1
ATOM 1615 C CA . TYR A 1 206 ? -19.132 4.904 25.475 1.00 87.94 206 TYR A CA 1
ATOM 1616 C C . TYR A 1 206 ? -19.207 4.442 26.936 1.00 87.94 206 TYR A C 1
ATOM 1618 O O . TYR A 1 206 ? -18.661 3.397 27.297 1.00 87.94 206 TYR A O 1
ATOM 1626 N N . SER A 1 207 ? -19.919 5.194 27.781 1.00 86.25 207 SER A N 1
ATOM 1627 C CA . SER A 1 207 ? -20.084 4.844 29.196 1.00 86.25 207 SER A CA 1
ATOM 1628 C C . SER A 1 207 ? -20.957 3.597 29.392 1.00 86.25 207 SER A C 1
ATOM 1630 O O . SER A 1 207 ? -20.639 2.759 30.239 1.00 86.25 207 SER A O 1
ATOM 1632 N N . ALA A 1 208 ? -22.003 3.409 28.578 1.00 93.12 208 ALA A N 1
ATOM 1633 C CA . ALA A 1 208 ? -22.825 2.200 28.589 1.00 93.12 208 ALA A CA 1
ATOM 1634 C C . ALA A 1 208 ? -22.038 0.955 28.145 1.00 93.12 208 ALA A C 1
ATOM 1636 O O . ALA A 1 208 ? -22.110 -0.087 28.807 1.00 93.12 208 ALA A O 1
ATOM 1637 N N . ALA A 1 209 ? -21.244 1.072 27.076 1.00 94.44 209 ALA A N 1
ATOM 1638 C CA . ALA A 1 209 ? -20.362 0.011 26.607 1.00 94.44 209 ALA A CA 1
ATOM 1639 C C . ALA A 1 209 ? -19.332 -0.365 27.683 1.00 94.44 209 ALA A C 1
ATOM 1641 O O . ALA A 1 209 ? -19.143 -1.551 27.961 1.00 94.44 209 ALA A O 1
ATOM 1642 N N . LEU A 1 210 ? -18.732 0.625 28.358 1.00 92.75 210 LEU A N 1
ATOM 1643 C CA . LEU A 1 210 ? -17.788 0.396 29.456 1.00 92.75 210 LEU A CA 1
ATOM 1644 C C . LEU A 1 210 ? -18.446 -0.319 30.643 1.00 92.75 210 LEU A C 1
ATOM 1646 O O . LEU A 1 210 ? -17.896 -1.291 31.161 1.00 92.75 210 LEU A O 1
ATOM 1650 N N . GLY A 1 211 ? -19.649 0.095 31.049 1.00 93.25 211 GLY A N 1
ATOM 1651 C CA . GLY A 1 211 ? -20.401 -0.582 32.110 1.00 93.25 211 GLY A CA 1
ATOM 1652 C C . GLY A 1 211 ? -20.690 -2.055 31.787 1.00 93.25 211 GLY A C 1
ATOM 1653 O O . GLY A 1 211 ? -20.516 -2.943 32.631 1.00 93.25 211 GLY A O 1
ATOM 1654 N N . LYS A 1 212 ? -21.073 -2.342 30.538 1.00 96.06 212 LYS A N 1
ATOM 1655 C CA . LYS A 1 212 ? -21.276 -3.710 30.0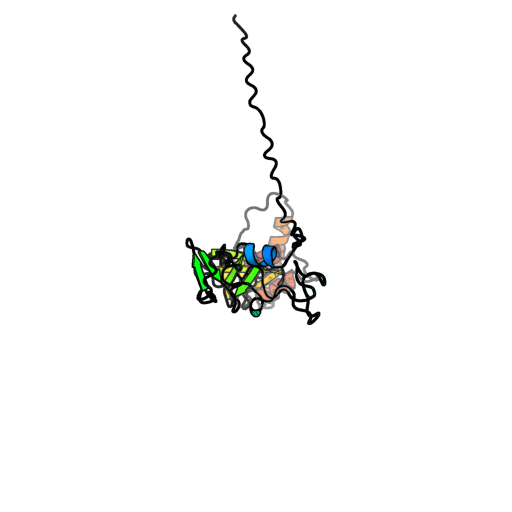38 1.00 96.06 212 LYS A CA 1
ATOM 1656 C C . LYS A 1 212 ? -19.976 -4.510 30.001 1.00 96.06 212 LYS A C 1
ATOM 1658 O O . LYS A 1 212 ? -19.965 -5.644 30.472 1.00 96.06 212 LYS A O 1
ATOM 1663 N N . ALA A 1 213 ? -18.879 -3.918 29.532 1.00 95.44 213 ALA A N 1
ATOM 1664 C CA . ALA A 1 213 ? -17.564 -4.554 29.533 1.00 95.44 213 ALA A CA 1
ATOM 1665 C C . ALA A 1 213 ? -17.114 -4.917 30.957 1.00 95.44 213 ALA A C 1
ATOM 1667 O O . ALA A 1 213 ? -16.755 -6.068 31.207 1.00 95.44 213 ALA A O 1
ATOM 1668 N N . LYS A 1 214 ? -17.242 -3.992 31.921 1.00 94.12 214 LYS A N 1
ATOM 1669 C CA . LYS A 1 214 ? -16.962 -4.247 33.346 1.00 94.12 214 LYS A CA 1
ATOM 1670 C C . LYS A 1 214 ? -17.827 -5.390 33.897 1.00 94.12 214 LYS A C 1
ATOM 1672 O O . LYS A 1 214 ? -17.328 -6.250 34.626 1.00 94.12 214 LYS A O 1
ATOM 1677 N N . SER A 1 215 ? -19.095 -5.470 33.490 1.00 94.12 215 SER A N 1
ATOM 1678 C CA . SER A 1 215 ? -19.994 -6.576 33.861 1.00 94.12 215 SER A CA 1
ATOM 1679 C C . SER A 1 215 ? -19.548 -7.914 33.257 1.00 94.12 215 SER A C 1
ATOM 1681 O O . SER A 1 215 ? -19.495 -8.924 33.955 1.00 94.12 215 SER A O 1
ATOM 1683 N N . TYR A 1 216 ? -19.169 -7.939 31.977 1.00 95.31 216 TYR A N 1
ATOM 1684 C CA . TYR A 1 216 ? -18.677 -9.151 31.318 1.00 95.31 216 TYR A CA 1
ATOM 1685 C C . TYR A 1 216 ? -17.340 -9.644 31.878 1.00 95.31 216 TYR A C 1
ATOM 1687 O O . TYR A 1 216 ? -17.143 -10.855 32.015 1.00 95.31 216 TYR A O 1
ATOM 1695 N N . ASN A 1 217 ? -16.451 -8.724 32.246 1.00 94.06 217 ASN A N 1
ATOM 1696 C CA . ASN A 1 217 ? -15.178 -9.047 32.877 1.00 94.06 217 ASN A CA 1
ATOM 1697 C C . ASN A 1 217 ? -15.373 -9.623 34.287 1.00 94.06 217 ASN A C 1
ATOM 1699 O O . ASN A 1 217 ? -14.819 -10.669 34.616 1.00 94.06 217 ASN A O 1
ATOM 1703 N N . SER A 1 218 ? -16.202 -8.973 35.107 1.00 92.00 218 SER A N 1
ATOM 1704 C CA . SER A 1 218 ? -16.417 -9.370 36.505 1.00 92.00 218 SER A CA 1
ATOM 1705 C C . SER A 1 218 ? -17.229 -10.657 36.661 1.00 92.00 218 SER A C 1
ATOM 1707 O O . SER A 1 218 ? -16.886 -11.483 37.500 1.00 92.00 218 SER A O 1
ATOM 1709 N N . LEU A 1 219 ? -18.285 -10.853 35.863 1.00 90.38 219 LEU A N 1
ATOM 1710 C CA . LEU A 1 219 ? -19.190 -12.000 36.014 1.00 90.38 219 LEU A CA 1
ATOM 1711 C C . LEU A 1 219 ? -18.726 -13.249 35.264 1.00 90.38 219 LEU A C 1
ATOM 1713 O O . LEU A 1 219 ? -19.010 -14.366 35.690 1.00 90.38 219 LEU A O 1
ATOM 1717 N N . PHE A 1 220 ? -18.057 -13.075 34.124 1.00 92.88 220 PHE A N 1
ATOM 1718 C CA . PHE A 1 220 ? -17.759 -14.181 33.211 1.00 92.88 220 PHE A CA 1
ATOM 1719 C C . PHE A 1 220 ? -16.272 -14.310 32.872 1.00 92.88 220 PHE A C 1
ATOM 1721 O O . PHE A 1 220 ? -15.924 -15.201 32.095 1.00 92.88 220 PHE A O 1
ATOM 1728 N N . HIS A 1 221 ? -15.411 -13.429 33.404 1.00 92.56 221 HIS A N 1
ATOM 1729 C CA . HIS A 1 221 ? -13.968 -13.398 33.132 1.00 92.56 221 HIS A CA 1
ATOM 1730 C C . HIS A 1 221 ? -13.650 -13.483 31.631 1.00 92.56 221 HIS A C 1
ATOM 1732 O O . HIS A 1 221 ? -12.772 -14.226 31.186 1.00 92.56 221 HIS A O 1
ATOM 1738 N N . MET A 1 222 ? -14.441 -12.776 30.818 1.00 91.44 222 MET A N 1
ATOM 1739 C CA . MET A 1 222 ? -14.293 -12.819 29.367 1.00 91.44 222 MET A CA 1
ATOM 1740 C C . MET A 1 222 ? -12.983 -12.157 28.927 1.00 91.44 222 MET A C 1
ATOM 1742 O O . MET A 1 222 ? -12.563 -11.147 29.479 1.00 91.44 222 MET A O 1
ATOM 1746 N N . SER A 1 223 ? -12.364 -12.683 27.866 1.00 91.75 223 SER A N 1
ATOM 1747 C CA . SER A 1 223 ? -11.222 -12.015 27.234 1.00 91.75 223 SER A CA 1
ATOM 1748 C C . SER A 1 223 ? -11.647 -10.713 26.548 1.00 91.75 223 SER A C 1
ATOM 1750 O O . SER A 1 223 ? -12.780 -10.605 26.073 1.00 91.75 223 SER A O 1
ATOM 1752 N N . LYS A 1 224 ? -10.721 -9.751 26.419 1.00 90.38 224 LYS A N 1
ATOM 1753 C CA . LYS A 1 224 ? -10.944 -8.460 25.735 1.00 90.38 224 LYS A CA 1
ATOM 1754 C C . LYS A 1 224 ? -11.582 -8.634 24.347 1.00 90.38 224 LYS A C 1
ATOM 1756 O O . LYS A 1 224 ? -12.629 -8.059 24.062 1.00 90.38 224 LYS A O 1
ATOM 1761 N N . LYS A 1 225 ? -11.055 -9.565 23.544 1.00 91.12 225 LYS A N 1
ATOM 1762 C CA . LYS A 1 225 ? -11.622 -9.939 22.236 1.00 91.12 225 LYS A CA 1
ATOM 1763 C C . LYS A 1 225 ? -13.052 -10.487 22.323 1.00 91.12 225 LYS A C 1
ATOM 1765 O O . LYS A 1 225 ? -13.879 -10.179 21.467 1.00 91.12 225 LYS A O 1
ATOM 1770 N N . ARG A 1 226 ? -13.363 -11.330 23.317 1.00 92.69 226 ARG A N 1
ATOM 1771 C CA . ARG A 1 226 ? -14.718 -11.883 23.489 1.00 92.69 226 ARG A CA 1
ATOM 1772 C C . ARG A 1 226 ? -15.701 -10.803 23.933 1.00 92.69 226 ARG A C 1
ATOM 1774 O O . ARG A 1 226 ? -16.802 -10.761 23.395 1.00 92.69 226 ARG A O 1
ATOM 1781 N N . MET A 1 227 ? -15.294 -9.930 24.854 1.00 94.75 227 MET A N 1
ATOM 1782 C CA . MET A 1 227 ? -16.103 -8.789 25.285 1.00 94.75 227 MET A CA 1
ATOM 1783 C C . MET A 1 227 ? -16.407 -7.858 24.120 1.00 94.75 227 MET A C 1
ATOM 1785 O O . MET A 1 227 ? -17.571 -7.555 23.900 1.00 94.75 227 MET A O 1
ATOM 1789 N N . TYR A 1 228 ? -15.410 -7.496 23.312 1.00 93.06 228 TYR A N 1
ATOM 1790 C CA . TYR A 1 228 ? -15.628 -6.668 22.128 1.00 93.06 228 TYR A CA 1
ATOM 1791 C C . TYR A 1 228 ? -16.675 -7.261 21.186 1.00 93.06 228 TYR A C 1
ATOM 1793 O O . TYR A 1 228 ? -17.634 -6.588 20.832 1.00 93.06 228 TYR A O 1
ATOM 1801 N N . ARG A 1 229 ? -16.535 -8.550 20.835 1.00 93.62 229 ARG A N 1
ATOM 1802 C CA . ARG A 1 229 ? -17.503 -9.251 19.972 1.00 93.62 229 ARG A CA 1
ATOM 1803 C C . ARG A 1 229 ? -18.908 -9.272 20.562 1.00 93.62 229 ARG A C 1
ATOM 1805 O O . ARG A 1 229 ? -19.866 -9.299 19.804 1.00 93.62 229 ARG A O 1
ATOM 1812 N N . GLN A 1 230 ? -19.027 -9.325 21.886 1.00 96.25 230 GLN A N 1
ATOM 1813 C CA . GLN A 1 230 ? -20.315 -9.289 22.565 1.00 96.25 230 GLN A CA 1
ATOM 1814 C C . GLN A 1 230 ? -20.918 -7.882 22.499 1.00 96.25 230 GLN A C 1
ATOM 1816 O O . GLN A 1 230 ? -22.068 -7.747 22.089 1.00 96.25 230 GLN A O 1
ATOM 1821 N N . LEU A 1 231 ? -20.123 -6.851 22.796 1.00 95.38 231 LEU A N 1
ATOM 1822 C CA . LEU A 1 231 ? -20.531 -5.446 22.740 1.00 95.38 231 LEU A CA 1
ATOM 1823 C C . LEU A 1 231 ? -20.984 -5.030 21.333 1.00 95.38 231 LEU A C 1
ATOM 1825 O O . LEU A 1 231 ? -21.991 -4.343 21.205 1.00 95.38 231 LEU A O 1
ATOM 1829 N N . THR A 1 232 ? -20.297 -5.491 20.285 1.00 93.75 232 THR A N 1
ATOM 1830 C CA . THR A 1 232 ? -20.643 -5.197 18.881 1.00 93.75 232 THR A CA 1
ATOM 1831 C C . THR A 1 232 ? -21.613 -6.202 18.254 1.00 93.75 232 THR A C 1
ATOM 1833 O O . THR A 1 232 ? -21.940 -6.091 17.073 1.00 93.75 232 THR A O 1
ATOM 1836 N N . SER A 1 233 ? -22.082 -7.201 19.010 1.00 94.75 233 SER A N 1
ATOM 1837 C CA . SER A 1 233 ? -23.050 -8.184 18.507 1.00 94.75 233 SER A CA 1
ATOM 1838 C C . SER A 1 233 ? -24.438 -7.575 18.306 1.00 94.75 233 SER A C 1
ATOM 1840 O O . SER A 1 233 ? -24.766 -6.545 18.889 1.00 94.75 233 SER A O 1
ATOM 1842 N N . ASP A 1 234 ? -25.316 -8.293 17.602 1.00 92.81 234 ASP A N 1
ATOM 1843 C CA . ASP A 1 234 ? -26.740 -7.946 17.492 1.00 92.81 234 ASP A CA 1
ATOM 1844 C C . ASP A 1 234 ? -27.474 -7.879 18.842 1.00 92.81 234 ASP A C 1
ATOM 1846 O O . ASP A 1 234 ? -28.609 -7.406 18.900 1.00 92.81 234 ASP A O 1
ATOM 1850 N N . PHE A 1 235 ? -26.866 -8.366 19.927 1.00 93.81 235 PHE A N 1
ATOM 1851 C CA . PHE A 1 235 ? -27.447 -8.289 21.261 1.00 93.81 235 PHE A CA 1
ATOM 1852 C C . PHE A 1 235 ? -27.210 -6.923 21.919 1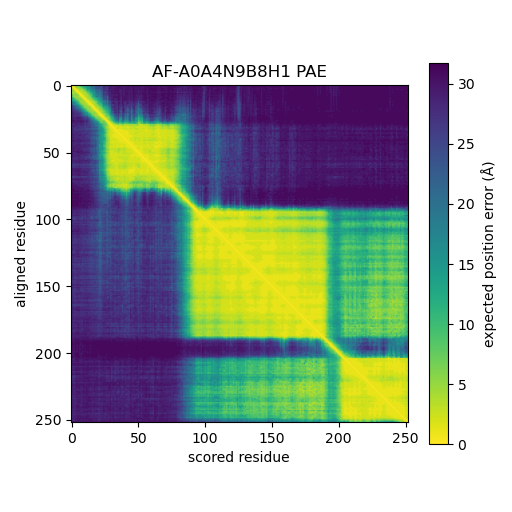.00 93.81 235 PHE A C 1
ATOM 1854 O O . PHE A 1 235 ? -28.172 -6.288 22.343 1.00 93.81 235 PHE A O 1
ATOM 1861 N N . ASP A 1 236 ? -25.954 -6.470 22.001 1.00 95.12 236 ASP A N 1
ATOM 1862 C CA . ASP A 1 236 ? -25.606 -5.205 22.669 1.00 95.12 236 ASP A CA 1
ATOM 1863 C C . ASP A 1 236 ? -25.555 -4.008 21.705 1.00 95.12 236 ASP A C 1
ATOM 1865 O O . ASP A 1 236 ? -25.886 -2.897 22.109 1.00 95.12 236 ASP A O 1
ATOM 1869 N N . LYS A 1 237 ? -25.216 -4.239 20.430 1.00 94.19 237 LYS A N 1
ATOM 1870 C CA . LYS A 1 237 ? -25.264 -3.274 19.318 1.00 94.19 237 LYS A CA 1
ATOM 1871 C C . LYS A 1 237 ? -24.480 -1.975 19.526 1.00 94.19 237 LYS A C 1
ATOM 1873 O O . LYS A 1 237 ? -24.805 -0.971 18.894 1.00 94.19 237 LYS A O 1
ATOM 1878 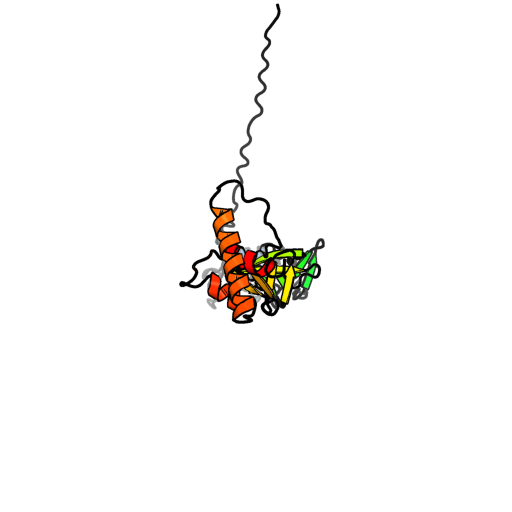N N . PHE A 1 238 ? -23.454 -1.982 20.372 1.00 92.62 238 PHE A N 1
ATOM 1879 C CA . PHE A 1 238 ? -22.566 -0.831 20.495 1.00 92.62 238 PHE A CA 1
ATOM 1880 C C . PHE A 1 238 ? -21.742 -0.651 19.221 1.00 92.62 238 PHE A C 1
ATOM 1882 O O . PHE A 1 238 ? -21.336 -1.624 18.576 1.00 92.62 238 PHE A O 1
ATOM 1889 N N . SER A 1 239 ? -21.459 0.604 18.880 1.00 89.19 239 SER A N 1
ATOM 1890 C CA . SER A 1 239 ? -20.529 0.947 17.814 1.00 89.19 239 SER A CA 1
ATOM 1891 C C . SER A 1 239 ? -19.139 0.346 18.069 1.00 89.19 239 SER A C 1
ATOM 1893 O O . SER A 1 239 ? -18.712 0.150 19.209 1.00 89.19 239 SER A O 1
ATOM 1895 N N . ASN A 1 240 ? -18.404 0.054 16.990 1.00 85.06 240 ASN A N 1
ATOM 1896 C CA . ASN A 1 240 ? -17.044 -0.493 17.079 1.00 85.06 240 ASN A CA 1
ATOM 1897 C C . ASN A 1 240 ? -16.105 0.417 17.892 1.00 85.06 240 ASN A C 1
ATOM 1899 O O . ASN A 1 240 ? -15.269 -0.093 18.636 1.00 85.06 240 ASN A O 1
ATOM 1903 N N . ASP A 1 241 ? -16.269 1.740 17.774 1.00 82.38 241 ASP A N 1
ATOM 1904 C CA . ASP A 1 241 ? -15.506 2.730 18.541 1.00 82.38 241 ASP A CA 1
ATOM 1905 C C . ASP A 1 241 ? -15.882 2.683 20.038 1.00 82.38 241 ASP A C 1
ATOM 1907 O O . ASP A 1 241 ? -14.991 2.649 20.889 1.00 82.38 241 ASP A O 1
ATOM 1911 N N . ALA A 1 242 ? -17.178 2.604 20.384 1.00 87.75 242 ALA A N 1
ATOM 1912 C CA . ALA A 1 242 ? -17.625 2.508 21.778 1.00 87.75 242 ALA A CA 1
ATOM 1913 C C . ALA A 1 242 ? -17.208 1.199 22.453 1.00 87.75 242 ALA A C 1
ATOM 1915 O O . ALA A 1 242 ? -16.741 1.200 23.595 1.00 87.75 242 ALA A O 1
ATOM 1916 N N . ALA A 1 243 ? -17.317 0.085 21.731 1.00 91.19 243 ALA A N 1
ATOM 1917 C CA . ALA A 1 243 ? -16.828 -1.200 22.197 1.00 91.19 243 ALA A CA 1
ATOM 1918 C C . ALA A 1 243 ? -15.311 -1.175 22.413 1.00 91.19 243 ALA A C 1
ATOM 1920 O O . ALA A 1 243 ? -14.848 -1.695 23.422 1.00 91.19 243 ALA A O 1
ATOM 1921 N N . GLN A 1 244 ? -14.535 -0.552 21.520 1.00 88.12 244 GLN A N 1
ATOM 1922 C CA . GLN A 1 244 ? -13.081 -0.485 21.677 1.00 88.12 244 GLN A CA 1
ATOM 1923 C C . GLN A 1 244 ? -12.686 0.362 22.890 1.00 88.12 244 GLN A C 1
ATOM 1925 O O . GLN A 1 244 ? -11.929 -0.106 23.738 1.00 88.12 244 GLN A O 1
ATOM 1930 N N . TYR A 1 245 ? -13.278 1.550 23.030 1.00 86.69 245 TYR A N 1
ATOM 1931 C CA . TYR A 1 245 ? -13.092 2.405 24.202 1.00 86.69 245 TYR A CA 1
ATOM 1932 C C . TYR A 1 245 ? -13.347 1.643 25.511 1.00 86.69 245 TYR A C 1
ATOM 1934 O O . TYR A 1 245 ? -12.541 1.713 26.438 1.00 86.69 245 TYR A O 1
ATOM 1942 N N . ALA A 1 246 ? -14.431 0.865 25.569 1.00 91.19 246 ALA A N 1
ATOM 1943 C CA . ALA A 1 246 ? -14.789 0.063 26.733 1.00 91.19 246 ALA A CA 1
ATOM 1944 C C . ALA A 1 246 ? -13.751 -1.019 27.085 1.00 91.19 246 ALA A C 1
ATOM 1946 O O . ALA A 1 246 ? -13.572 -1.345 28.257 1.00 91.19 246 ALA A O 1
ATOM 1947 N N . ILE A 1 247 ? -13.079 -1.589 26.082 1.00 91.00 247 ILE A N 1
ATOM 1948 C CA . ILE A 1 247 ? -12.017 -2.584 26.272 1.00 91.00 247 ILE A CA 1
ATOM 1949 C C . ILE A 1 247 ? -10.711 -1.941 26.746 1.00 91.00 247 ILE A C 1
ATOM 1951 O O . ILE A 1 247 ? -10.007 -2.527 27.577 1.00 91.00 247 ILE A O 1
ATOM 1955 N N . ASP A 1 248 ? -10.396 -0.759 26.219 1.00 86.69 248 ASP A N 1
ATOM 1956 C CA . ASP A 1 248 ? -9.167 -0.034 26.541 1.00 86.69 248 ASP A CA 1
ATOM 1957 C C . ASP A 1 248 ? -9.198 0.532 27.967 1.00 86.69 248 ASP A C 1
ATOM 1959 O O . ASP A 1 248 ? -8.190 0.458 28.659 1.00 86.69 248 ASP A O 1
ATOM 1963 N N . HIS A 1 249 ? -10.369 0.975 28.440 1.00 86.81 249 HIS A N 1
ATOM 1964 C CA . HIS A 1 249 ? -10.572 1.564 29.777 1.00 86.81 249 HIS A CA 1
ATOM 1965 C C . HIS A 1 249 ? -11.156 0.564 30.791 1.00 86.81 249 HIS A C 1
ATOM 1967 O O . HIS A 1 249 ? -11.750 0.941 31.803 1.00 86.81 249 HIS A O 1
ATOM 1973 N N . LEU A 1 250 ? -11.067 -0.740 30.508 1.00 88.38 250 LEU A N 1
ATOM 1974 C CA . LEU A 1 250 ? -11.675 -1.776 31.348 1.00 88.38 250 LEU A CA 1
ATOM 1975 C C . LEU A 1 250 ? -11.077 -1.820 32.762 1.00 88.38 250 LEU A C 1
ATOM 1977 O O . LEU A 1 250 ? -11.785 -2.151 33.716 1.00 88.38 250 LEU A O 1
ATOM 1981 N N . ASP A 1 251 ? -9.786 -1.503 32.852 1.00 83.19 251 ASP A N 1
ATOM 1982 C CA . ASP A 1 251 ? -8.954 -1.626 34.048 1.00 83.19 251 ASP A CA 1
ATOM 1983 C C . ASP A 1 251 ? -8.774 -0.280 34.793 1.00 83.19 251 ASP A C 1
ATOM 1985 O O . ASP A 1 251 ? -8.088 -0.247 35.816 1.00 83.19 251 ASP A O 1
ATOM 1989 N N . ASP A 1 252 ? -9.416 0.794 34.307 1.00 74.12 252 ASP A N 1
ATOM 1990 C CA . ASP A 1 252 ? -9.466 2.128 34.934 1.00 74.12 252 ASP A CA 1
ATOM 1991 C C . ASP A 1 252 ? -10.549 2.222 36.028 1.00 74.12 252 ASP A C 1
ATOM 1993 O O . ASP A 1 252 ? -10.260 2.789 37.106 1.00 74.12 252 ASP A O 1
#

pLDDT: mean 80.05, std 19.82, range [34.78, 98.75]

Sequence (252 aa):
MNKRLFLKMSLVTLPILALFSQPVLAEENIHFSSCKEAWANGYSDIHEGEPGYSAKLDRDHDGVACELKNAPKGAFKAKQSTAIQINTSSAITSGWVKQDGAWYYFDGNGNLVKNAWQGSYYLKADGKMAQSEWIYDSSYQAWYYLTSDGSYAYSTWQGNYYLKSDGKMAVNEWVDGGRYYVGADGVWKEGQASTVSSSNDSNSEYSAALGKAKSYNSLFHMSKKRMYRQLTSDFDKFSNDAAQYAIDHLDD

Mean predicted aligned error: 18.01 Å

Foldseek 3Di:
DDDDDDDDDDDDDDPPPPPPPDPPPPPPQAEDPELLRCQQQQHAQAFAPHRHDDVVQVPVSPRTGNHPVPDDVPSHDHPPDPPPPPVVVPPLDAAWDADPNFIAGAHPNNHTDELDDDDQWHQHNVRTTDEQDWDQRPVVRFIWGQYRVRGTDELDDDQQWHQHNVRGTDEQDQGDVSPFGAYNVRGTDQPPPPDPPDDPPVVVLLVVLLVQLLVCCVPPVDDLNRSLCVCCDPVNNRDNVSNRSSSNPNPD

Organism: Streptococcus pneumoniae (NCBI:txid1313)